Protein AF-A0A9P5UGT2-F1 (afdb_monomer_lite)

Structure (mmCIF, N/CA/C/O backbone):
data_AF-A0A9P5UGT2-F1
#
_entry.id   AF-A0A9P5UGT2-F1
#
loop_
_atom_site.group_PDB
_atom_site.id
_atom_site.type_symbol
_atom_site.label_atom_id
_atom_site.label_alt_id
_atom_site.label_comp_id
_atom_site.label_asym_id
_atom_site.label_entity_id
_atom_site.label_seq_id
_atom_site.pdbx_PDB_ins_code
_atom_site.Cartn_x
_atom_site.Cartn_y
_atom_site.Cartn_z
_atom_site.occupancy
_atom_site.B_iso_or_equiv
_atom_site.auth_seq_id
_atom_site.auth_comp_id
_atom_site.auth_asym_id
_atom_site.auth_atom_id
_atom_site.pdbx_PDB_model_num
ATOM 1 N N . MET A 1 1 ? -35.140 -12.771 22.987 1.00 40.22 1 MET A N 1
ATOM 2 C CA . MET A 1 1 ? -34.925 -12.024 21.729 1.00 40.22 1 MET A CA 1
ATOM 3 C C . MET A 1 1 ? -33.890 -12.774 20.908 1.00 40.22 1 MET A C 1
ATOM 5 O O . MET A 1 1 ? -32.778 -12.939 21.389 1.00 40.22 1 MET A O 1
ATOM 9 N N . LYS A 1 2 ? -34.259 -13.310 19.737 1.00 38.78 2 LYS A N 1
ATOM 10 C CA . LYS A 1 2 ? -33.276 -13.873 18.800 1.00 38.78 2 LYS A CA 1
ATOM 11 C C . LYS A 1 2 ? -32.494 -12.698 18.222 1.00 38.78 2 LYS A C 1
ATOM 13 O O . LYS A 1 2 ? -33.103 -11.812 17.628 1.00 38.78 2 LYS A O 1
ATOM 18 N N . THR A 1 3 ? -31.186 -12.664 18.451 1.00 45.84 3 THR A N 1
ATOM 19 C CA . THR A 1 3 ? -30.291 -11.747 17.749 1.00 45.84 3 THR A CA 1
ATOM 20 C C . THR A 1 3 ? -30.513 -11.941 16.246 1.00 45.84 3 THR A C 1
ATOM 22 O O . THR A 1 3 ? -30.533 -13.090 15.791 1.00 45.84 3 THR A O 1
ATOM 25 N N . PRO A 1 4 ? -30.751 -10.866 15.471 1.00 48.44 4 PRO A N 1
ATOM 26 C CA . PRO A 1 4 ? -30.795 -10.986 14.021 1.00 48.44 4 PRO A CA 1
ATOM 27 C C . PRO A 1 4 ? -29.483 -11.636 13.561 1.00 48.44 4 PRO A C 1
ATOM 29 O O . PRO A 1 4 ? -28.459 -11.427 14.221 1.00 48.44 4 PRO A O 1
ATOM 32 N N . PRO A 1 5 ? -29.490 -12.455 12.492 1.00 48.78 5 PRO A N 1
ATOM 33 C CA . PRO A 1 5 ? -28.258 -13.027 11.968 1.00 48.78 5 PRO A CA 1
ATOM 34 C C . PRO A 1 5 ? -27.300 -11.867 11.720 1.00 48.78 5 PRO A C 1
ATOM 36 O O . PRO A 1 5 ? -27.579 -11.011 10.883 1.00 48.78 5 PRO A O 1
ATOM 39 N N . SER A 1 6 ? -26.233 -11.773 12.521 1.00 54.81 6 SER A N 1
ATOM 40 C CA . SER A 1 6 ? -25.282 -10.679 12.392 1.00 54.81 6 SER A CA 1
ATOM 41 C C . SER A 1 6 ? -24.687 -10.810 11.001 1.00 54.81 6 SER A C 1
ATOM 43 O O . SER A 1 6 ? -23.949 -11.764 10.732 1.00 54.81 6 SER A O 1
ATOM 45 N N . SER A 1 7 ? -25.057 -9.907 10.098 1.00 62.16 7 SER A N 1
ATOM 46 C CA . SER A 1 7 ? -24.407 -9.786 8.805 1.00 62.16 7 SER A CA 1
ATOM 47 C C . SER A 1 7 ? -22.910 -9.699 9.080 1.00 62.16 7 SER A C 1
ATOM 49 O O . SER A 1 7 ? -22.473 -8.793 9.795 1.00 62.16 7 SER A O 1
ATOM 51 N N . ARG A 1 8 ? -22.144 -10.678 8.591 1.00 82.62 8 ARG A N 1
ATOM 52 C CA . ARG A 1 8 ? -20.690 -10.754 8.761 1.00 82.62 8 ARG A CA 1
ATOM 53 C C . ARG A 1 8 ? -20.043 -9.700 7.871 1.00 82.62 8 ARG A C 1
ATOM 55 O O . ARG A 1 8 ? -19.427 -10.016 6.863 1.00 82.62 8 ARG A O 1
ATOM 62 N N . LEU A 1 9 ? -20.244 -8.428 8.199 1.00 91.12 9 LEU A N 1
ATOM 63 C CA . LEU A 1 9 ? -19.646 -7.342 7.446 1.00 91.12 9 LEU A CA 1
ATOM 64 C C . LEU A 1 9 ? -18.131 -7.418 7.645 1.00 91.12 9 LEU A C 1
ATOM 66 O O . LEU A 1 9 ? -17.647 -7.349 8.775 1.00 91.12 9 LEU A O 1
ATOM 70 N N . ARG A 1 10 ? -17.393 -7.605 6.552 1.00 94.19 10 ARG A N 1
ATOM 71 C CA . ARG A 1 10 ? -15.926 -7.723 6.569 1.00 94.19 10 ARG A CA 1
ATOM 72 C C . ARG A 1 10 ? -15.222 -6.482 6.049 1.00 94.19 10 ARG A C 1
ATOM 74 O O . ARG A 1 10 ? -14.059 -6.268 6.375 1.00 94.19 10 ARG A O 1
ATOM 81 N N . ALA A 1 11 ? -15.918 -5.665 5.270 1.00 95.56 11 ALA A N 1
ATOM 82 C CA . ALA A 1 11 ? -15.367 -4.467 4.665 1.00 95.56 11 ALA A CA 1
ATOM 83 C C . ALA A 1 11 ? -16.189 -3.242 5.054 1.00 95.56 11 ALA A C 1
ATOM 85 O O . ALA A 1 11 ? -17.415 -3.252 4.943 1.00 95.56 11 ALA A O 1
ATOM 86 N N . LEU A 1 12 ? -15.507 -2.183 5.479 1.00 96.25 12 LEU A N 1
ATOM 87 C CA . LEU A 1 12 ? -16.106 -0.899 5.808 1.00 96.25 12 LEU A CA 1
ATOM 88 C C . LEU A 1 12 ? -15.339 0.210 5.092 1.00 96.25 12 LEU A C 1
ATOM 90 O O . LEU A 1 12 ? -14.117 0.305 5.181 1.00 96.25 12 LEU A O 1
ATOM 94 N N . ARG A 1 13 ? -16.072 1.074 4.391 1.00 96.56 13 ARG A N 1
ATOM 95 C CA . ARG A 1 13 ? -15.525 2.279 3.765 1.00 96.56 13 ARG A CA 1
ATOM 96 C C . ARG A 1 13 ? -16.298 3.480 4.286 1.00 96.56 13 ARG A C 1
ATOM 98 O O . ARG A 1 13 ? -17.474 3.627 3.972 1.00 96.56 13 ARG A O 1
ATOM 105 N N . VAL A 1 14 ? -15.641 4.326 5.070 1.00 96.38 14 VAL A N 1
ATOM 106 C CA . VAL A 1 14 ? -16.211 5.582 5.571 1.00 96.38 14 VAL A CA 1
ATOM 107 C C . VAL A 1 14 ? -15.558 6.713 4.796 1.00 96.38 14 VAL A C 1
ATOM 109 O O . VAL A 1 14 ? -14.480 7.179 5.159 1.00 96.38 14 VAL A O 1
ATOM 112 N N . MET A 1 15 ? -16.167 7.093 3.673 1.00 95.50 15 MET A N 1
ATOM 113 C CA . MET A 1 15 ? -15.580 8.088 2.769 1.00 95.50 15 MET A CA 1
ATOM 114 C C . MET A 1 15 ? -15.928 9.523 3.154 1.00 95.50 15 MET A C 1
ATOM 116 O O . MET A 1 15 ? -15.126 10.420 2.917 1.00 95.50 15 MET A O 1
ATOM 120 N N . GLU A 1 16 ? -17.098 9.719 3.758 1.00 93.75 16 GLU A N 1
ATOM 121 C CA . GLU A 1 16 ? -17.640 11.025 4.109 1.00 93.75 16 GLU A CA 1
ATOM 122 C C . GLU A 1 16 ? -18.405 10.920 5.431 1.00 93.75 16 GLU A C 1
ATOM 124 O O . GLU A 1 16 ? -19.311 10.100 5.573 1.00 93.75 16 GLU A O 1
ATOM 129 N N . CYS A 1 17 ? -18.033 11.750 6.401 1.00 93.38 17 CYS A N 1
ATOM 130 C CA . CYS A 1 17 ? -18.853 12.150 7.541 1.00 93.38 17 CYS A CA 1
ATOM 131 C C . CYS A 1 17 ? -18.226 13.403 8.176 1.00 93.38 17 CYS A C 1
ATOM 133 O O . CYS A 1 17 ? -17.169 13.866 7.745 1.00 93.38 17 CYS A O 1
ATOM 135 N N . SER A 1 18 ? -18.868 13.973 9.199 1.00 95.12 18 SER A N 1
ATOM 136 C CA . SER A 1 18 ? -18.248 15.050 9.983 1.00 95.12 18 SER A CA 1
ATOM 137 C C . SER A 1 18 ? -16.961 14.550 10.649 1.00 95.12 18 SER A C 1
ATOM 139 O O . SER A 1 18 ? -16.940 13.436 11.173 1.00 95.12 18 SER A O 1
ATOM 141 N N . SER A 1 19 ? -15.914 15.378 10.685 1.00 93.75 19 SER A N 1
ATOM 142 C CA . SER A 1 19 ? -14.636 15.050 11.340 1.00 93.75 19 SER A CA 1
ATOM 143 C C . SER A 1 19 ? -14.774 14.817 12.850 1.00 93.75 19 SER A C 1
ATOM 145 O O . SER A 1 19 ? -13.969 14.109 13.452 1.00 93.75 19 SER A O 1
ATOM 147 N N . GLN A 1 20 ? -15.824 15.375 13.460 1.00 95.50 20 GLN A N 1
ATOM 148 C CA . GLN A 1 20 ? -16.181 15.192 14.871 1.00 95.50 20 GLN A CA 1
ATOM 149 C C . GLN A 1 20 ? -17.153 14.023 15.096 1.00 95.50 20 GLN A C 1
ATOM 151 O O . GLN A 1 20 ? -17.575 13.776 16.223 1.00 95.50 20 GLN A O 1
ATOM 156 N N . SER A 1 21 ? -17.556 13.311 14.040 1.00 96.00 21 SER A N 1
ATOM 157 C CA . SER A 1 21 ? -18.484 12.192 14.171 1.00 96.00 21 SER A CA 1
ATOM 158 C C . SER A 1 21 ? -17.780 10.958 14.750 1.00 96.00 21 SER A C 1
ATOM 160 O O . SER A 1 21 ? -16.765 10.527 14.200 1.00 96.00 21 SER A O 1
ATOM 162 N N . PRO A 1 22 ? -18.336 10.317 15.796 1.00 95.56 22 PRO A N 1
ATOM 163 C CA . PRO A 1 22 ? -17.816 9.054 16.318 1.00 95.56 22 PRO A CA 1
ATOM 164 C C . PRO A 1 22 ? -18.220 7.837 15.466 1.00 95.56 22 PRO A C 1
ATOM 166 O O . PRO A 1 22 ? -17.908 6.706 15.838 1.00 95.56 22 PRO A O 1
ATOM 169 N N . ILE A 1 23 ? -18.902 8.043 14.329 1.00 95.75 23 ILE A N 1
ATOM 170 C CA . ILE A 1 23 ? -19.549 6.980 13.550 1.00 95.75 23 ILE A CA 1
ATOM 171 C C . ILE A 1 23 ? -18.588 5.866 13.125 1.00 95.75 23 ILE A C 1
ATOM 173 O O . ILE A 1 23 ? -18.979 4.702 13.113 1.00 95.75 23 ILE A O 1
ATOM 177 N N . LEU A 1 24 ? -17.317 6.180 12.832 1.00 96.06 24 LEU A N 1
ATOM 178 C CA . LEU A 1 24 ? -16.318 5.152 12.529 1.00 96.06 24 LEU A CA 1
ATOM 179 C C . LEU A 1 24 ? -16.205 4.149 13.685 1.00 96.06 24 LEU A C 1
ATOM 181 O O . LEU A 1 24 ? -16.241 2.940 13.467 1.00 96.06 24 LEU A O 1
ATOM 185 N N . TYR A 1 25 ? -16.079 4.648 14.913 1.00 96.25 25 TYR A N 1
ATOM 186 C CA . TYR A 1 25 ? -15.898 3.815 16.095 1.00 96.25 25 TYR A CA 1
ATOM 187 C C . TYR A 1 25 ? -17.156 3.018 16.416 1.00 96.25 25 TYR A C 1
ATOM 189 O O . TYR A 1 25 ? -17.065 1.832 16.720 1.00 96.25 25 TYR A O 1
ATOM 197 N N . GLU A 1 26 ? -18.328 3.644 16.306 1.00 94.81 26 GLU A N 1
ATOM 198 C CA . GLU A 1 26 ? -19.616 2.986 16.534 1.00 94.81 26 GLU A CA 1
ATOM 199 C C . GLU A 1 26 ? -19.824 1.820 15.560 1.00 94.81 26 GLU A C 1
ATOM 201 O O . GLU A 1 26 ? -20.162 0.713 15.983 1.00 94.81 26 GLU A O 1
ATOM 206 N N . LEU A 1 27 ? -19.530 2.029 14.272 1.00 95.31 27 LEU A N 1
ATOM 207 C CA . LEU A 1 27 ? -19.609 0.985 13.250 1.00 95.31 27 LEU A CA 1
ATOM 208 C C . LEU A 1 27 ? -18.608 -0.144 13.506 1.00 95.31 27 LEU A C 1
ATOM 210 O O . LEU A 1 27 ? -18.965 -1.313 13.387 1.00 95.31 27 LEU A O 1
ATOM 214 N N . LEU A 1 28 ? -17.374 0.176 13.896 1.00 95.31 28 LEU A N 1
ATOM 215 C CA . LEU A 1 28 ? -16.352 -0.830 14.194 1.00 95.31 28 LEU A CA 1
ATOM 216 C C . LEU A 1 28 ? -16.646 -1.631 15.473 1.00 95.31 28 LEU A C 1
ATOM 218 O O . LEU A 1 28 ? -16.288 -2.805 15.565 1.00 95.31 28 LEU A O 1
ATOM 222 N N . VAL A 1 29 ? -17.311 -1.025 16.459 1.00 92.69 29 VAL A N 1
ATOM 223 C CA . VAL A 1 29 ? -17.801 -1.730 17.654 1.00 92.69 29 VAL A CA 1
ATOM 224 C C . VAL A 1 29 ? -18.977 -2.638 17.298 1.00 92.69 29 VAL A C 1
ATOM 226 O O . VAL A 1 29 ? -19.058 -3.760 17.803 1.00 92.69 29 VAL A O 1
ATOM 229 N N . PHE A 1 30 ? -19.873 -2.173 16.427 1.00 92.50 30 PHE A N 1
ATOM 230 C CA . PHE A 1 30 ? -21.042 -2.933 15.997 1.00 92.50 30 PHE A CA 1
ATOM 231 C C . PHE A 1 30 ? -20.676 -4.106 15.072 1.00 92.50 30 PHE A C 1
ATOM 233 O O . PHE A 1 30 ? -21.264 -5.183 15.180 1.00 92.50 30 PHE A O 1
ATOM 240 N N . PHE A 1 31 ? -19.668 -3.934 14.211 1.00 93.69 31 PHE A N 1
ATOM 241 C CA . PHE A 1 31 ? -19.174 -4.945 13.275 1.00 93.69 31 PHE A CA 1
ATOM 242 C C . PHE A 1 31 ? -17.740 -5.389 13.630 1.00 93.69 31 PHE A C 1
ATOM 244 O O . PHE A 1 31 ? -16.779 -4.985 12.977 1.00 93.69 31 PHE A O 1
ATOM 251 N N . PRO A 1 32 ? -17.550 -6.281 14.620 1.00 92.38 32 PRO A N 1
ATOM 252 C CA . PRO A 1 32 ? -16.215 -6.740 15.015 1.00 92.38 32 PRO A CA 1
ATOM 253 C C . PRO A 1 32 ? -15.540 -7.650 13.971 1.00 92.38 32 PRO A C 1
ATOM 255 O O . PRO A 1 32 ? -14.384 -8.023 14.138 1.00 92.38 32 PRO A O 1
ATOM 258 N N . THR A 1 33 ? -16.249 -8.031 12.903 1.00 94.44 33 THR A N 1
ATOM 259 C CA . THR A 1 33 ? -15.746 -8.873 11.805 1.00 94.44 33 THR A CA 1
ATOM 260 C C . THR A 1 33 ? -15.039 -8.089 10.698 1.00 94.44 33 THR A C 1
ATOM 262 O O . THR A 1 33 ? -14.636 -8.695 9.707 1.00 94.44 33 THR A O 1
ATOM 265 N N . ILE A 1 34 ? -14.901 -6.765 10.834 1.00 96.56 34 ILE A N 1
ATOM 266 C CA . ILE A 1 34 ? -14.212 -5.931 9.846 1.00 96.56 34 ILE A CA 1
ATOM 267 C C . ILE A 1 34 ? -12.734 -6.322 9.750 1.00 96.56 34 ILE A C 1
ATOM 269 O O . ILE A 1 34 ? -11.992 -6.290 10.728 1.00 96.56 34 ILE A O 1
ATOM 273 N N . GLU A 1 35 ? -12.316 -6.658 8.535 1.00 97.44 35 GLU A N 1
ATOM 274 C CA . GLU A 1 35 ? -10.935 -6.953 8.155 1.00 97.44 35 GLU A CA 1
ATOM 275 C C . GLU A 1 35 ? -10.391 -5.910 7.162 1.00 97.44 35 GLU A C 1
ATOM 277 O O . GLU A 1 35 ? -9.182 -5.709 7.086 1.00 97.44 35 GLU A O 1
ATOM 282 N N . PHE A 1 36 ? -11.260 -5.235 6.405 1.00 97.81 36 PHE A N 1
ATOM 283 C CA . PHE A 1 36 ? -10.881 -4.255 5.385 1.00 97.81 36 PHE A CA 1
ATOM 284 C C . PHE A 1 36 ? -11.485 -2.904 5.746 1.00 97.81 36 PHE A C 1
ATOM 286 O O . PHE A 1 36 ? -12.709 -2.754 5.744 1.00 97.81 36 PHE A O 1
ATOM 293 N N . LEU A 1 37 ? -10.642 -1.923 6.055 1.00 97.81 37 LEU A N 1
ATOM 294 C CA . LEU A 1 37 ? -11.086 -0.585 6.428 1.00 97.81 37 LEU A CA 1
ATOM 295 C C . LEU A 1 37 ? -10.519 0.462 5.473 1.00 97.81 37 LEU A C 1
ATOM 297 O O . LEU A 1 37 ? -9.309 0.525 5.270 1.00 97.81 37 LEU A O 1
ATOM 301 N N . ALA A 1 38 ? -11.385 1.329 4.946 1.00 97.56 38 ALA A N 1
ATOM 302 C CA . ALA A 1 38 ? -10.977 2.547 4.255 1.00 97.56 38 ALA A CA 1
ATOM 303 C C . ALA A 1 38 ? -11.571 3.794 4.921 1.00 97.56 38 ALA A C 1
ATOM 305 O O . ALA A 1 38 ? -12.786 3.865 5.126 1.00 97.56 38 ALA A O 1
ATOM 306 N N . THR A 1 39 ? -10.730 4.791 5.201 1.00 96.88 39 THR A N 1
ATOM 307 C CA . THR A 1 39 ? -11.136 6.088 5.760 1.00 96.88 39 THR A CA 1
ATOM 308 C C . THR A 1 39 ? -10.851 7.215 4.767 1.00 96.88 39 THR A C 1
ATOM 310 O O . THR A 1 39 ? -9.707 7.472 4.394 1.00 96.88 39 THR A O 1
ATOM 313 N N . GLY A 1 40 ? -11.912 7.880 4.308 1.00 94.44 40 GLY A N 1
ATOM 314 C CA . GLY A 1 40 ? -11.874 9.000 3.359 1.00 94.44 40 GLY A CA 1
ATOM 315 C C . GLY A 1 40 ? -11.582 10.360 3.990 1.00 94.44 40 GLY A C 1
ATOM 316 O O . GLY A 1 40 ? -11.126 11.280 3.313 1.00 94.44 40 GLY A O 1
ATOM 317 N N . ILE A 1 41 ? -11.861 10.483 5.287 1.00 91.81 41 ILE A N 1
ATOM 318 C CA . ILE A 1 41 ? -11.936 11.755 6.003 1.00 91.81 41 ILE A CA 1
ATOM 319 C C . ILE A 1 41 ? -10.833 11.918 7.042 1.00 91.81 41 ILE A C 1
ATOM 321 O O . ILE A 1 41 ? -10.273 10.947 7.550 1.00 91.81 41 ILE A O 1
ATOM 325 N N . GLU A 1 42 ? -10.578 13.172 7.398 1.00 91.00 42 GLU A N 1
ATOM 326 C CA . GLU A 1 42 ? -9.860 13.516 8.617 1.00 91.00 42 GLU A CA 1
ATOM 327 C C . GLU A 1 42 ? -10.788 13.301 9.820 1.00 91.00 42 GLU A C 1
ATOM 329 O O . GLU A 1 42 ? -11.884 13.863 9.882 1.00 91.00 42 GLU A O 1
ATOM 334 N N . ILE A 1 43 ? -10.360 12.462 10.760 1.00 93.00 43 ILE A N 1
ATOM 335 C CA . ILE A 1 43 ? -11.118 12.139 11.970 1.00 93.00 43 ILE A CA 1
ATOM 336 C C . ILE A 1 43 ? -10.432 12.823 13.141 1.00 93.00 43 ILE A C 1
ATOM 338 O O . ILE A 1 43 ? -9.245 12.614 13.380 1.00 93.00 43 ILE A O 1
ATOM 342 N N . VAL A 1 44 ? -11.199 13.632 13.861 1.00 94.44 44 VAL A N 1
ATOM 343 C CA . VAL A 1 44 ? -10.748 14.386 15.036 1.00 94.44 44 VAL A CA 1
ATOM 344 C C . VAL A 1 44 ? -11.439 13.884 16.304 1.00 94.44 44 VAL A C 1
ATOM 346 O O . VAL A 1 44 ? -10.905 14.050 17.397 1.00 94.44 44 VAL A O 1
ATOM 349 N N . ALA A 1 45 ? -12.597 13.224 16.172 1.00 95.50 45 ALA A N 1
ATOM 350 C CA . ALA A 1 45 ? -13.252 12.564 17.294 1.00 95.50 45 ALA A CA 1
ATOM 351 C C . ALA A 1 45 ? -12.285 11.568 17.969 1.00 95.50 45 ALA A C 1
ATOM 353 O O . ALA A 1 45 ? -11.721 10.715 17.272 1.00 95.50 45 ALA A O 1
ATOM 354 N N . PRO A 1 46 ? -12.091 11.640 19.298 1.00 95.56 46 PRO A N 1
ATOM 355 C CA . PRO A 1 46 ? -11.161 10.761 19.995 1.00 95.56 46 PRO A CA 1
ATOM 356 C C . PRO A 1 46 ? -11.655 9.309 19.957 1.00 95.56 46 PRO A C 1
ATOM 358 O O . PRO A 1 46 ? -12.870 9.071 19.992 1.00 95.56 46 PRO A O 1
ATOM 361 N N . PRO A 1 47 ? -10.746 8.323 19.902 1.00 96.44 47 PRO A N 1
ATOM 362 C CA . PRO A 1 47 ? -11.143 6.928 19.937 1.00 96.44 47 PRO A CA 1
ATOM 363 C C . PRO A 1 47 ? -11.746 6.558 21.306 1.00 96.44 47 PRO A C 1
ATOM 365 O O . PRO A 1 47 ? -11.406 7.151 22.336 1.00 96.44 47 PRO A O 1
ATOM 368 N N . PRO A 1 48 ? -12.631 5.549 21.368 1.00 95.31 48 PRO A N 1
ATOM 369 C CA . PRO A 1 48 ? -13.144 5.046 22.633 1.00 95.31 48 PRO A CA 1
ATOM 370 C C . PRO A 1 48 ? -12.025 4.483 23.515 1.00 95.31 48 PRO A C 1
ATOM 372 O O . PRO A 1 48 ? -11.089 3.849 23.035 1.00 95.31 48 PRO A O 1
ATOM 375 N N . LYS A 1 49 ? -12.194 4.581 24.839 1.00 94.25 49 LYS A N 1
ATOM 376 C CA . LYS A 1 49 ? -11.297 3.917 25.809 1.00 94.25 49 LYS A CA 1
ATOM 377 C C . LYS A 1 49 ? -11.343 2.388 25.721 1.00 94.25 49 LYS A C 1
ATOM 379 O O . LYS A 1 49 ? -10.442 1.710 26.205 1.00 94.25 49 LYS A O 1
ATOM 384 N N . VAL A 1 50 ? -12.421 1.843 25.157 1.00 92.50 50 VAL A N 1
ATOM 385 C CA . VAL A 1 50 ? -12.573 0.403 24.954 1.00 92.50 50 VAL A CA 1
ATOM 386 C C . VAL A 1 50 ? -11.670 -0.024 23.794 1.00 92.50 50 VAL A C 1
ATOM 388 O O . VAL A 1 50 ? -11.741 0.595 22.730 1.00 92.50 50 VAL A O 1
ATOM 391 N N . PRO A 1 51 ? -10.857 -1.082 23.953 1.00 91.00 51 PRO A N 1
ATOM 392 C CA . PRO A 1 51 ? -10.023 -1.586 22.870 1.00 91.00 51 PRO A CA 1
ATOM 393 C C . PRO A 1 51 ? -10.845 -2.032 21.654 1.00 91.00 51 PRO A C 1
ATOM 395 O O . PRO A 1 51 ? -11.919 -2.625 21.799 1.00 91.00 51 PRO A O 1
ATOM 398 N N . ALA A 1 52 ? -10.304 -1.800 20.457 1.00 92.00 52 ALA A N 1
ATOM 399 C CA . ALA A 1 52 ? -10.821 -2.358 19.211 1.00 92.00 52 ALA A CA 1
ATOM 400 C C . ALA A 1 52 ? -10.948 -3.889 19.311 1.00 92.00 52 ALA A C 1
ATOM 402 O O . ALA A 1 52 ? -10.041 -4.542 19.810 1.00 92.00 52 ALA A O 1
ATOM 40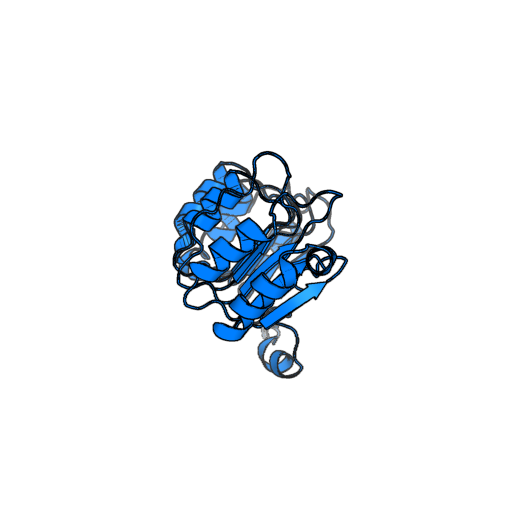3 N N . LYS A 1 53 ? -12.048 -4.489 18.843 1.00 93.88 53 LYS A N 1
ATOM 404 C CA . LYS A 1 53 ? -12.249 -5.960 18.880 1.00 93.88 53 LYS A CA 1
ATOM 405 C C . LYS A 1 53 ? -12.048 -6.651 17.529 1.00 93.88 53 LYS A C 1
ATOM 407 O O . LYS A 1 53 ? -12.102 -7.875 17.458 1.00 93.88 53 LYS A O 1
ATOM 412 N N . PHE A 1 54 ? -11.859 -5.867 16.478 1.00 95.31 54 PHE A N 1
ATOM 413 C CA . PHE A 1 54 ? -11.643 -6.331 15.114 1.00 95.31 54 PHE A CA 1
ATOM 414 C C . PHE A 1 54 ? -10.151 -6.552 14.840 1.00 95.31 54 PHE A C 1
ATOM 416 O O . PHE A 1 54 ? -9.293 -6.118 15.613 1.00 95.31 54 PHE A O 1
ATOM 423 N N . LYS A 1 55 ? -9.855 -7.228 13.728 1.00 97.12 55 LYS A N 1
ATOM 424 C CA . LYS A 1 55 ? -8.492 -7.495 13.263 1.00 97.12 55 LYS A CA 1
ATOM 425 C C . LYS A 1 55 ? -8.375 -7.137 11.790 1.00 97.12 55 LYS A C 1
ATOM 427 O O . LYS A 1 55 ? -8.888 -7.851 10.930 1.00 97.12 55 LYS A O 1
ATOM 432 N N . LEU A 1 56 ? -7.709 -6.027 11.500 1.00 98.19 56 LEU A N 1
ATOM 433 C CA . LEU A 1 56 ? -7.550 -5.552 10.134 1.00 98.19 56 LEU A CA 1
ATOM 434 C C . LEU A 1 56 ? -6.537 -6.413 9.381 1.00 98.19 56 LEU A C 1
ATOM 436 O O . LEU A 1 56 ? -5.434 -6.677 9.858 1.00 98.19 56 LEU A O 1
ATOM 440 N N . TYR A 1 57 ? -6.929 -6.821 8.184 1.00 98.31 57 TYR A N 1
ATOM 441 C CA . TYR A 1 57 ? -6.062 -7.326 7.131 1.00 98.31 57 TYR A CA 1
ATOM 442 C C . TYR A 1 57 ? -5.578 -6.179 6.231 1.00 98.31 57 TYR A C 1
ATOM 444 O O . TYR A 1 57 ? -4.420 -6.168 5.812 1.00 98.31 57 TYR A O 1
ATOM 452 N N . GLU A 1 58 ? -6.441 -5.192 5.976 1.00 98.38 58 GLU A N 1
ATOM 453 C CA . GLU A 1 58 ? -6.165 -4.046 5.108 1.00 98.38 58 GLU A CA 1
ATOM 454 C C . GLU A 1 58 ? -6.625 -2.734 5.749 1.00 98.38 58 GLU A C 1
ATOM 456 O O . GLU A 1 58 ? -7.754 -2.630 6.240 1.00 98.38 58 GLU A O 1
ATOM 461 N N . LEU A 1 59 ? -5.754 -1.724 5.693 1.00 98.06 59 LEU A N 1
ATOM 462 C CA . LEU A 1 59 ? -6.059 -0.352 6.086 1.00 98.06 59 LEU A CA 1
ATOM 463 C C . LEU A 1 59 ? -5.721 0.612 4.946 1.00 98.06 59 LEU A C 1
ATOM 465 O O . LEU A 1 59 ? -4.562 0.748 4.557 1.00 98.06 59 LEU A O 1
ATOM 469 N N . THR A 1 60 ? -6.736 1.323 4.463 1.00 97.62 60 THR A N 1
ATOM 470 C CA . THR A 1 60 ? -6.608 2.405 3.485 1.00 97.62 60 THR A CA 1
ATOM 471 C C . THR A 1 60 ? -6.926 3.746 4.132 1.00 97.62 60 THR A C 1
ATOM 473 O O . THR A 1 60 ? -8.024 3.951 4.646 1.00 97.62 60 THR A O 1
ATOM 476 N N . MET A 1 61 ? -5.990 4.687 4.061 1.00 96.75 61 MET A N 1
ATOM 477 C CA . MET A 1 61 ? -6.142 6.038 4.593 1.00 96.75 61 MET A CA 1
ATOM 478 C C . MET A 1 61 ? -6.045 7.056 3.462 1.00 96.75 61 MET A C 1
ATOM 480 O O . MET A 1 61 ? -4.983 7.246 2.867 1.00 96.75 61 MET A O 1
ATOM 484 N N . PHE A 1 62 ? -7.155 7.736 3.171 1.00 95.56 62 PHE A N 1
ATOM 485 C CA . PHE A 1 62 ? -7.168 8.849 2.220 1.00 95.56 62 PHE A CA 1
ATOM 486 C C . PHE A 1 62 ? -6.658 10.153 2.847 1.00 95.56 62 PHE A C 1
ATOM 488 O O . PHE A 1 62 ? -6.140 11.021 2.147 1.00 95.56 62 PHE A O 1
ATOM 495 N N . ARG A 1 63 ? -6.797 10.266 4.170 1.00 94.06 63 ARG A N 1
ATOM 496 C CA . ARG A 1 63 ? -6.246 11.319 5.025 1.00 94.06 63 ARG A CA 1
ATOM 497 C C . ARG A 1 63 ? -5.483 10.663 6.164 1.00 94.06 63 ARG A C 1
ATOM 499 O O . ARG A 1 63 ? -5.909 9.620 6.662 1.00 94.06 63 ARG A O 1
ATOM 506 N N . THR A 1 64 ? -4.368 11.258 6.570 1.00 90.94 64 THR A N 1
ATOM 507 C CA . THR A 1 64 ? -3.571 10.735 7.682 1.00 90.94 64 THR A CA 1
ATOM 508 C C . THR A 1 64 ? -4.363 10.832 8.983 1.00 90.94 64 THR A C 1
ATOM 510 O O . THR A 1 64 ? -4.802 11.910 9.374 1.00 90.94 64 THR A O 1
ATOM 513 N N . LEU A 1 65 ? -4.554 9.695 9.652 1.00 94.31 65 LEU A N 1
ATOM 514 C CA . LEU A 1 65 ? -5.166 9.644 10.978 1.00 94.31 65 LEU A CA 1
ATOM 515 C C . LEU A 1 65 ? -4.177 10.136 12.036 1.00 94.31 65 LEU A C 1
ATOM 517 O O . LEU A 1 65 ? -2.963 9.969 11.890 1.00 94.31 65 LEU A O 1
ATOM 521 N N . THR A 1 66 ? -4.693 10.700 13.128 1.00 95.06 66 THR A N 1
ATOM 522 C CA . THR A 1 66 ? -3.842 11.061 14.264 1.00 95.06 66 THR A CA 1
ATOM 523 C C . THR A 1 66 ? -3.194 9.805 14.866 1.00 95.06 66 THR A C 1
ATOM 525 O O . THR A 1 66 ? -3.754 8.706 14.764 1.00 95.06 66 THR A O 1
ATOM 528 N N . PRO A 1 67 ? -2.031 9.929 15.530 1.00 95.50 67 PRO A N 1
ATOM 529 C CA . PRO A 1 67 ? -1.340 8.776 16.107 1.00 95.50 67 PRO A CA 1
ATOM 530 C C . PRO A 1 67 ? -2.186 7.988 17.117 1.00 95.50 67 PRO A C 1
ATOM 532 O O . PRO A 1 67 ? -2.077 6.764 17.187 1.00 95.50 67 PRO A O 1
ATOM 535 N N . GLU A 1 68 ? -3.051 8.672 17.871 1.00 95.88 68 GLU A N 1
ATOM 536 C CA . GLU A 1 68 ? -3.961 8.058 18.844 1.00 95.88 68 GLU A CA 1
ATOM 537 C C . GLU A 1 68 ? -4.995 7.157 18.152 1.00 95.88 68 GLU A C 1
ATOM 539 O O . GLU A 1 68 ? -5.137 5.983 18.498 1.00 95.88 68 GLU A O 1
ATOM 544 N N . ILE A 1 69 ? -5.659 7.679 17.117 1.00 96.50 69 ILE A N 1
ATOM 545 C CA . ILE A 1 69 ? -6.665 6.945 16.339 1.00 96.50 69 ILE A CA 1
ATOM 546 C C . ILE A 1 69 ? -6.010 5.769 15.612 1.00 96.50 69 ILE A C 1
ATOM 548 O O . ILE A 1 69 ? -6.529 4.653 15.627 1.00 96.50 69 ILE A O 1
ATOM 552 N N . PHE A 1 70 ? -4.845 6.004 15.007 1.00 96.44 70 PHE A N 1
ATOM 553 C CA . PHE A 1 70 ? -4.089 4.976 14.303 1.00 96.44 70 PHE A CA 1
ATOM 554 C C . PHE A 1 70 ? -3.684 3.824 15.232 1.00 96.44 70 PHE A C 1
ATOM 556 O O . PHE A 1 70 ? -3.893 2.654 14.907 1.00 96.44 70 PHE A O 1
ATOM 563 N N . SER A 1 71 ? -3.169 4.148 16.420 1.00 95.38 71 SER A N 1
ATOM 564 C CA . SER A 1 71 ? -2.791 3.150 17.426 1.00 95.38 71 SER A CA 1
ATOM 565 C C . SER A 1 71 ? -4.000 2.360 17.923 1.00 95.38 71 SER A C 1
ATOM 567 O O . SER A 1 71 ? -3.913 1.143 18.076 1.00 95.38 71 SER A O 1
ATOM 569 N N . TRP A 1 72 ? -5.147 3.019 18.118 1.00 96.75 72 TRP A N 1
ATOM 570 C CA . TRP A 1 72 ? -6.388 2.345 18.502 1.00 96.75 72 TRP A CA 1
ATOM 571 C C . TRP A 1 72 ? -6.873 1.361 17.426 1.00 96.75 72 TRP A C 1
ATOM 573 O O . TRP A 1 72 ? -7.201 0.218 17.749 1.00 96.75 72 TRP A O 1
ATOM 583 N N . LEU A 1 73 ? -6.857 1.758 16.146 1.00 96.75 73 LEU A N 1
ATOM 584 C CA . LEU A 1 73 ? -7.233 0.887 15.022 1.00 96.75 73 LEU A CA 1
ATOM 585 C C . LEU A 1 73 ? -6.320 -0.341 14.900 1.00 96.75 73 LEU A C 1
ATOM 587 O O . LEU A 1 73 ? -6.775 -1.433 14.548 1.00 96.75 73 LEU A O 1
ATOM 591 N N . LEU A 1 74 ? -5.026 -0.171 15.180 1.00 96.12 74 LEU A N 1
ATOM 592 C CA . LEU A 1 74 ? -4.043 -1.243 15.047 1.00 96.12 74 LEU A CA 1
ATOM 593 C C . LEU A 1 74 ? -3.837 -2.080 16.309 1.00 96.12 74 LEU A C 1
ATOM 595 O O . LEU A 1 74 ? -3.151 -3.096 16.223 1.00 96.12 74 LEU A O 1
ATOM 599 N N . ALA A 1 75 ? -4.463 -1.731 17.437 1.00 94.94 75 ALA A N 1
ATOM 600 C CA . ALA A 1 75 ? -4.239 -2.377 18.732 1.00 94.94 75 ALA A CA 1
ATOM 601 C C . ALA A 1 75 ? -4.335 -3.915 18.694 1.00 94.94 75 ALA A C 1
ATOM 603 O O . ALA A 1 75 ? -3.581 -4.590 19.387 1.00 94.94 75 ALA A O 1
ATOM 604 N N . ASN A 1 76 ? -5.220 -4.465 17.854 1.00 96.38 76 ASN A N 1
ATOM 605 C CA . ASN A 1 76 ? -5.396 -5.910 17.651 1.00 96.38 76 ASN A CA 1
ATOM 606 C C . ASN A 1 76 ? -5.125 -6.376 16.212 1.00 96.38 76 ASN A C 1
ATOM 608 O O . ASN A 1 76 ? -5.505 -7.486 15.844 1.00 96.38 76 ASN A O 1
ATOM 612 N N . SER A 1 77 ? -4.484 -5.531 15.403 1.00 97.25 77 SER A N 1
ATOM 613 C CA . SER A 1 77 ? -4.270 -5.781 13.974 1.00 97.25 77 SER A CA 1
ATOM 614 C C . SER A 1 77 ? -2.795 -5.916 13.590 1.00 97.25 77 SER A C 1
ATOM 616 O O . SER A 1 77 ? -2.505 -6.192 12.432 1.00 97.25 77 SER A O 1
ATOM 618 N N . LEU A 1 78 ? -1.843 -5.719 14.512 1.00 95.06 78 LEU A N 1
ATOM 619 C CA . LEU A 1 78 ? -0.408 -5.740 14.183 1.00 95.06 78 LEU A CA 1
ATOM 620 C C . LEU A 1 78 ? 0.061 -7.079 13.593 1.00 95.06 78 LEU A C 1
ATOM 622 O O . LEU A 1 78 ? 0.941 -7.091 12.738 1.00 95.06 78 LEU A O 1
ATOM 626 N N . ASP A 1 79 ? -0.527 -8.194 14.025 1.00 95.56 79 ASP A N 1
ATOM 627 C CA . ASP A 1 79 ? -0.223 -9.548 13.554 1.00 95.56 79 ASP A CA 1
ATOM 628 C C . ASP A 1 79 ? -1.008 -9.939 12.295 1.00 95.56 79 ASP A C 1
ATOM 630 O O . ASP A 1 79 ? -0.592 -10.852 11.577 1.00 95.56 79 ASP A O 1
ATOM 634 N N . THR A 1 80 ? -2.114 -9.254 11.988 1.00 97.38 80 THR A N 1
ATOM 635 C CA . THR A 1 80 ? -3.006 -9.578 10.860 1.00 97.38 80 THR A CA 1
ATOM 636 C C . THR A 1 80 ? -2.914 -8.621 9.682 1.00 97.38 80 THR A C 1
ATOM 638 O O . THR A 1 80 ? -3.293 -9.009 8.578 1.00 97.38 80 THR A O 1
ATOM 641 N N . LEU A 1 81 ? -2.404 -7.406 9.886 1.00 98.06 81 LEU A N 1
ATOM 642 C CA . LEU A 1 81 ? -2.301 -6.386 8.850 1.00 98.06 81 LEU A CA 1
ATOM 643 C C . LEU A 1 81 ? -1.311 -6.843 7.773 1.00 98.06 81 LEU A C 1
ATOM 645 O O . LEU A 1 81 ? -0.170 -7.201 8.071 1.00 98.06 81 LEU A O 1
ATOM 649 N N . ARG A 1 82 ? -1.762 -6.870 6.518 1.00 98.19 82 ARG A N 1
ATOM 650 C CA . ARG A 1 82 ? -0.959 -7.259 5.347 1.00 98.19 82 ARG A CA 1
ATOM 651 C C . ARG A 1 82 ? -0.889 -6.167 4.296 1.00 98.19 82 ARG A C 1
ATOM 653 O O . ARG A 1 82 ? 0.088 -6.129 3.552 1.00 98.19 82 ARG A O 1
ATOM 660 N N . ILE A 1 83 ? -1.896 -5.302 4.235 1.00 98.25 83 ILE A N 1
ATOM 661 C CA . ILE A 1 83 ? -2.005 -4.265 3.212 1.00 98.25 83 ILE A CA 1
ATOM 662 C C . ILE A 1 83 ? -2.174 -2.911 3.890 1.00 98.25 83 ILE A C 1
ATOM 664 O O . ILE A 1 83 ? -3.076 -2.724 4.710 1.00 98.25 83 ILE A O 1
ATOM 668 N N . VAL A 1 84 ? -1.311 -1.965 3.528 1.00 97.94 84 VAL A N 1
ATOM 669 C CA . VAL A 1 84 ? -1.438 -0.565 3.937 1.00 97.94 84 VAL A CA 1
ATOM 670 C C . VAL A 1 84 ? -1.428 0.320 2.705 1.00 97.94 84 VAL A C 1
ATOM 672 O O . VAL A 1 84 ? -0.492 0.289 1.904 1.00 97.94 84 VAL A O 1
ATOM 675 N N . GLU A 1 85 ? -2.465 1.141 2.591 1.00 97.38 85 GLU A N 1
ATOM 676 C CA . GLU A 1 85 ? -2.612 2.137 1.543 1.00 97.38 85 GLU A CA 1
ATOM 677 C C . GLU A 1 85 ? -2.667 3.547 2.144 1.00 97.38 85 GLU A C 1
ATOM 679 O O . GLU A 1 85 ? -3.525 3.851 2.972 1.00 97.38 85 GLU A O 1
ATOM 684 N N . LEU A 1 86 ? -1.765 4.424 1.700 1.00 96.69 86 LEU A N 1
ATOM 685 C CA . LEU A 1 86 ? -1.642 5.809 2.149 1.00 96.69 86 LEU A CA 1
ATOM 686 C C . LEU A 1 86 ? -1.829 6.770 0.969 1.00 96.69 86 LEU A C 1
ATOM 688 O O . LEU A 1 86 ? -0.977 6.850 0.081 1.00 96.69 86 LEU A O 1
ATOM 692 N N . ARG A 1 87 ? -2.914 7.546 0.948 1.00 93.88 87 ARG A N 1
ATOM 693 C CA . ARG A 1 87 ? -3.074 8.634 -0.038 1.00 93.88 87 ARG A CA 1
ATOM 694 C C . ARG A 1 87 ? -2.459 9.952 0.412 1.00 93.88 87 ARG A C 1
ATOM 696 O O . ARG A 1 87 ? -2.222 10.824 -0.421 1.00 93.88 87 ARG A O 1
ATOM 703 N N . ASP A 1 88 ? -2.172 10.078 1.701 1.00 92.69 88 ASP A N 1
ATOM 704 C CA . ASP A 1 88 ? -1.504 11.233 2.286 1.00 92.69 88 ASP A CA 1
ATOM 705 C C . ASP A 1 88 ? -0.213 10.819 3.007 1.00 92.69 88 ASP A C 1
ATOM 707 O O . ASP A 1 88 ? 0.039 9.632 3.233 1.00 92.69 88 ASP A O 1
ATOM 711 N N . LEU A 1 89 ? 0.646 11.789 3.320 1.00 92.06 89 LEU A N 1
ATOM 712 C CA . LEU A 1 89 ? 1.919 11.512 3.983 1.00 92.06 89 LEU A CA 1
ATOM 713 C C . LEU A 1 89 ? 1.699 11.154 5.463 1.00 92.06 89 LEU A C 1
ATOM 715 O O . LEU A 1 89 ? 1.059 11.921 6.186 1.00 92.06 89 LEU A O 1
ATOM 719 N N . PRO A 1 90 ? 2.260 10.033 5.956 1.00 94.88 90 PRO A N 1
ATOM 720 C CA . PRO A 1 90 ? 2.134 9.664 7.360 1.00 94.88 90 PRO A CA 1
ATOM 721 C C . PRO A 1 90 ? 2.990 10.575 8.254 1.00 94.88 90 PRO A C 1
ATOM 723 O O . PRO A 1 90 ? 4.099 10.976 7.872 1.00 94.88 90 PRO A O 1
ATOM 726 N N . SER A 1 91 ? 2.510 10.838 9.475 1.00 94.69 91 SER A N 1
ATOM 727 C CA . SER A 1 91 ? 3.298 11.504 10.523 1.00 94.69 91 SER A CA 1
ATOM 728 C C . SER A 1 91 ? 4.479 10.632 10.972 1.00 94.69 91 SER A C 1
ATOM 730 O O . SER A 1 91 ? 4.560 9.447 10.632 1.00 94.69 91 SER A O 1
ATOM 732 N N . ALA A 1 92 ? 5.410 11.195 11.746 1.00 96.06 92 ALA A N 1
ATOM 733 C CA . ALA A 1 92 ? 6.557 10.446 12.264 1.00 96.06 92 ALA A CA 1
ATOM 734 C C . ALA A 1 92 ? 6.131 9.297 13.197 1.00 96.06 92 ALA A C 1
ATOM 736 O O . ALA A 1 92 ? 6.699 8.209 13.141 1.00 96.06 92 ALA A O 1
ATOM 737 N N . GLU A 1 93 ? 5.098 9.513 14.005 1.00 96.75 93 GLU A N 1
ATOM 738 C CA . GLU A 1 93 ? 4.552 8.545 14.956 1.00 96.75 93 GLU A CA 1
ATOM 739 C C . GLU A 1 93 ? 3.822 7.408 14.235 1.00 96.75 93 GLU A C 1
ATOM 741 O O . GLU A 1 93 ? 4.088 6.239 14.506 1.00 96.75 93 GLU A O 1
ATOM 746 N N . VAL A 1 94 ? 2.966 7.731 13.256 1.00 96.12 94 VAL A N 1
ATOM 747 C CA . VAL A 1 94 ? 2.311 6.722 12.402 1.00 96.12 94 VAL A CA 1
ATOM 748 C C . VAL A 1 94 ? 3.363 5.900 11.654 1.00 96.12 94 VAL A C 1
ATOM 750 O O . VAL A 1 94 ? 3.275 4.675 11.578 1.00 96.12 94 VAL A O 1
ATOM 753 N N . THR A 1 95 ? 4.409 6.567 11.158 1.00 97.25 95 THR A N 1
ATOM 754 C CA . THR A 1 95 ? 5.555 5.914 10.513 1.00 97.25 95 THR A CA 1
ATOM 755 C C . THR A 1 95 ? 6.262 4.954 11.465 1.00 97.25 95 THR A C 1
ATOM 757 O O . THR A 1 95 ? 6.573 3.838 11.062 1.00 97.25 95 THR A O 1
ATOM 760 N N . ALA A 1 96 ? 6.503 5.344 12.720 1.00 96.94 96 ALA A N 1
ATOM 761 C CA . ALA A 1 96 ? 7.175 4.494 13.702 1.00 96.94 96 ALA A CA 1
ATOM 762 C C . ALA A 1 96 ? 6.390 3.203 13.985 1.00 96.94 96 ALA A C 1
ATOM 764 O O . ALA A 1 96 ? 6.982 2.124 14.027 1.00 96.94 96 ALA A O 1
ATOM 765 N N . VAL A 1 97 ? 5.061 3.295 14.102 1.00 95.75 97 VAL A N 1
ATOM 766 C CA . VAL A 1 97 ? 4.195 2.118 14.278 1.00 95.75 97 VAL A CA 1
ATOM 767 C C . VAL A 1 97 ? 4.257 1.205 13.049 1.00 95.75 97 VAL A C 1
ATOM 769 O O . VAL A 1 97 ? 4.466 0.001 13.195 1.00 95.75 97 VAL A O 1
ATOM 772 N N . LEU A 1 98 ? 4.143 1.770 11.841 1.00 96.75 98 LEU A N 1
ATOM 773 C CA . LEU A 1 98 ? 4.220 1.004 10.590 1.00 96.75 98 LEU A CA 1
ATOM 774 C C . LEU A 1 98 ? 5.585 0.343 10.380 1.00 96.75 98 LEU A C 1
ATOM 776 O O . LEU A 1 98 ? 5.647 -0.788 9.913 1.00 96.75 98 LEU A O 1
ATOM 780 N N . VAL A 1 99 ? 6.675 1.009 10.761 1.00 96.56 99 VAL A N 1
ATOM 781 C CA . VAL A 1 99 ? 8.020 0.418 10.739 1.00 96.56 99 VAL A CA 1
ATOM 782 C C . VAL A 1 99 ? 8.107 -0.778 11.691 1.00 96.56 99 VAL A C 1
ATOM 784 O O . VAL A 1 99 ? 8.688 -1.802 11.337 1.00 96.56 99 VAL A O 1
ATOM 787 N N . GLY A 1 100 ? 7.483 -0.692 12.871 1.00 95.44 100 GLY A N 1
ATOM 788 C CA . GLY A 1 100 ? 7.434 -1.794 13.836 1.00 95.44 100 GLY A CA 1
ATOM 789 C C . GLY A 1 100 ? 6.738 -3.051 13.298 1.00 95.44 100 GLY A C 1
ATOM 790 O O . GLY A 1 100 ? 7.183 -4.167 13.572 1.00 95.44 100 GLY A O 1
ATOM 791 N N . CYS A 1 101 ? 5.688 -2.893 12.487 1.00 95.06 101 CYS A N 1
ATOM 792 C CA . CYS A 1 101 ? 4.969 -4.011 11.867 1.00 95.06 101 CYS A CA 1
ATOM 793 C C . CYS A 1 101 ? 5.334 -4.267 10.395 1.00 95.06 101 CYS A C 1
ATOM 795 O O . CYS A 1 101 ? 4.733 -5.141 9.773 1.00 95.06 101 CYS A O 1
ATOM 797 N N . GLY A 1 102 ? 6.341 -3.584 9.840 1.00 95.12 102 GLY A N 1
ATOM 798 C CA . GLY A 1 102 ? 6.679 -3.658 8.414 1.00 95.12 102 GLY A CA 1
ATOM 799 C C . GLY A 1 102 ? 6.934 -5.080 7.912 1.00 95.12 102 GLY A C 1
ATOM 800 O O . GLY A 1 102 ? 6.494 -5.448 6.827 1.00 95.12 102 GLY A O 1
ATOM 801 N N . HIS A 1 103 ? 7.545 -5.933 8.736 1.00 95.62 103 HIS A N 1
ATOM 802 C CA . HIS A 1 103 ? 7.786 -7.346 8.423 1.00 95.62 103 HIS A CA 1
ATOM 803 C C . HIS A 1 103 ? 6.506 -8.165 8.163 1.00 95.62 103 HIS A C 1
ATOM 805 O O . HIS A 1 103 ? 6.584 -9.232 7.559 1.00 95.62 103 HIS A O 1
ATOM 811 N N . GLN A 1 104 ? 5.338 -7.703 8.610 1.00 96.75 104 GLN A N 1
ATOM 812 C CA . GLN A 1 104 ? 4.048 -8.349 8.350 1.00 96.75 104 GLN A CA 1
ATOM 813 C C . GLN A 1 104 ? 3.433 -7.903 7.019 1.00 96.75 104 GLN A C 1
ATOM 815 O O . GLN A 1 104 ? 2.603 -8.619 6.458 1.00 96.75 104 GLN A O 1
ATOM 820 N N . LEU A 1 105 ? 3.827 -6.735 6.502 1.00 97.88 105 LEU A N 1
ATOM 821 C CA . LEU A 1 105 ? 3.228 -6.161 5.306 1.00 97.88 105 LEU A CA 1
ATOM 822 C C . LEU A 1 105 ? 3.648 -6.928 4.050 1.00 97.88 105 LEU A C 1
ATOM 824 O O . LEU A 1 105 ? 4.824 -7.204 3.815 1.00 97.88 105 LEU A O 1
ATOM 828 N N . GLN A 1 106 ? 2.646 -7.239 3.234 1.00 97.94 106 GLN A N 1
ATOM 829 C CA . GLN A 1 106 ? 2.779 -7.867 1.923 1.00 97.94 106 GLN A CA 1
ATOM 830 C C . GLN A 1 106 ? 2.535 -6.860 0.801 1.00 97.94 106 GLN A C 1
ATOM 832 O O . GLN A 1 106 ? 3.131 -6.992 -0.261 1.00 97.94 106 GLN A O 1
ATOM 837 N N . SER A 1 107 ? 1.708 -5.841 1.030 1.00 98.12 107 SER A N 1
ATOM 838 C CA . SER A 1 107 ? 1.479 -4.763 0.073 1.00 98.12 107 SER A CA 1
ATOM 839 C C . SER A 1 107 ? 1.553 -3.408 0.759 1.00 98.12 107 SER A C 1
ATOM 841 O O . SER A 1 107 ? 0.925 -3.177 1.798 1.00 98.12 107 SER A O 1
ATOM 843 N N . PHE A 1 108 ? 2.335 -2.512 0.162 1.00 97.44 108 PHE A N 1
ATOM 844 C CA . PHE A 1 108 ? 2.413 -1.121 0.565 1.00 97.44 108 PHE A CA 1
ATOM 845 C C . PHE A 1 108 ? 2.157 -0.219 -0.636 1.00 97.44 108 PHE A C 1
ATOM 847 O O . PHE A 1 108 ? 2.837 -0.297 -1.663 1.00 97.44 108 PHE A O 1
ATOM 854 N N . ARG A 1 109 ? 1.172 0.666 -0.490 1.00 96.12 109 ARG A N 1
ATOM 855 C CA . ARG A 1 109 ? 0.752 1.595 -1.537 1.00 96.12 109 ARG A CA 1
ATOM 856 C C . ARG A 1 109 ? 0.811 3.007 -0.990 1.00 96.12 109 ARG A C 1
ATOM 858 O O . ARG A 1 109 ? 0.195 3.293 0.034 1.00 96.12 109 ARG A O 1
ATOM 865 N N . ALA A 1 110 ? 1.529 3.900 -1.659 1.00 94.88 110 ALA A N 1
ATOM 866 C CA . ALA A 1 110 ? 1.606 5.296 -1.253 1.00 94.88 110 ALA A CA 1
ATOM 867 C C . ALA A 1 110 ? 1.429 6.240 -2.437 1.00 94.88 110 ALA A C 1
ATOM 869 O O . ALA A 1 110 ? 2.064 6.109 -3.481 1.00 94.88 110 ALA A O 1
ATOM 870 N N . MET A 1 111 ? 0.569 7.242 -2.276 1.00 91.25 111 MET A N 1
ATOM 871 C CA . MET A 1 111 ? 0.347 8.224 -3.333 1.00 91.25 111 MET A CA 1
ATOM 872 C C . MET A 1 111 ? 1.558 9.136 -3.507 1.00 91.25 111 MET A C 1
ATOM 874 O O . MET A 1 111 ? 1.761 9.659 -4.594 1.00 91.25 111 MET A O 1
ATOM 878 N N . LYS A 1 112 ? 2.386 9.296 -2.466 1.00 88.56 112 LYS A N 1
ATOM 879 C CA . LYS A 1 112 ? 3.604 10.109 -2.498 1.00 88.56 112 LYS A CA 1
ATOM 880 C C . LYS A 1 112 ? 4.795 9.362 -1.901 1.00 88.56 112 LYS A C 1
ATOM 882 O O . LYS A 1 112 ? 4.701 8.781 -0.816 1.00 88.56 112 LYS A O 1
ATOM 887 N N . TYR A 1 113 ? 5.935 9.424 -2.582 1.00 88.12 113 TYR A N 1
ATOM 888 C CA . TYR A 1 113 ? 7.214 9.012 -2.011 1.00 88.12 113 TYR A CA 1
ATOM 889 C C . TYR A 1 113 ? 7.794 10.131 -1.142 1.00 88.12 113 TYR A C 1
ATOM 891 O O . TYR A 1 113 ? 7.802 11.296 -1.532 1.00 88.12 113 TYR A O 1
ATOM 899 N N . HIS A 1 114 ? 8.279 9.776 0.043 1.00 87.69 114 HIS A N 1
ATOM 900 C CA . HIS A 1 114 ? 8.916 10.675 0.997 1.00 87.69 114 HIS A CA 1
ATOM 901 C C . HIS A 1 114 ? 9.819 9.862 1.934 1.00 87.69 114 HIS A C 1
ATOM 903 O O . HIS A 1 114 ? 9.712 8.639 2.006 1.00 87.69 114 HIS A O 1
ATOM 909 N N . THR A 1 115 ? 10.658 10.526 2.728 1.00 89.69 115 THR A N 1
ATOM 910 C CA . THR A 1 115 ? 11.531 9.883 3.724 1.00 89.69 115 THR A CA 1
ATOM 911 C C . THR A 1 115 ? 10.776 8.933 4.664 1.00 89.69 115 THR A C 1
ATOM 913 O O . THR A 1 115 ? 11.288 7.874 5.015 1.00 89.69 115 THR A O 1
ATOM 916 N N . ASN A 1 116 ? 9.544 9.272 5.051 1.00 92.06 116 ASN A N 1
ATOM 917 C CA . ASN A 1 116 ? 8.722 8.424 5.920 1.00 92.06 116 ASN A CA 1
ATOM 918 C C . ASN A 1 116 ? 8.235 7.155 5.210 1.00 92.06 116 ASN A C 1
ATOM 920 O O . ASN A 1 116 ? 8.361 6.062 5.756 1.00 92.06 116 ASN A O 1
ATOM 924 N N . THR A 1 117 ? 7.736 7.273 3.977 1.00 92.31 117 THR A N 1
ATOM 925 C CA . THR A 1 117 ? 7.301 6.099 3.208 1.00 92.31 117 THR A CA 1
ATOM 926 C C . THR A 1 117 ? 8.490 5.225 2.810 1.00 92.31 117 THR A C 1
ATOM 928 O O . THR A 1 117 ? 8.383 4.004 2.864 1.00 92.31 117 THR A O 1
ATOM 931 N N . ALA A 1 118 ? 9.659 5.818 2.551 1.00 91.25 118 ALA A N 1
ATOM 932 C CA . ALA A 1 118 ? 10.912 5.093 2.346 1.00 91.25 118 ALA A CA 1
ATOM 933 C C . ALA A 1 118 ? 11.301 4.235 3.563 1.00 91.25 118 ALA A C 1
ATOM 935 O O . ALA A 1 118 ? 11.615 3.057 3.401 1.00 91.25 118 ALA A O 1
ATOM 936 N N . LYS A 1 119 ? 11.232 4.793 4.783 1.00 92.88 119 LYS A N 1
ATOM 937 C CA . LYS A 1 119 ? 11.492 4.048 6.030 1.00 92.88 119 LYS A CA 1
ATOM 938 C C . LYS A 1 119 ? 10.543 2.860 6.194 1.00 92.88 119 LYS A C 1
ATOM 940 O O . LYS A 1 119 ? 10.986 1.779 6.571 1.00 92.88 119 LYS A O 1
ATOM 945 N N . ILE A 1 120 ? 9.259 3.046 5.875 1.00 95.06 120 ILE A N 1
ATOM 946 C CA . ILE A 1 120 ? 8.269 1.961 5.918 1.00 95.06 120 ILE A CA 1
ATOM 947 C C . ILE A 1 120 ? 8.670 0.861 4.933 1.00 95.06 120 ILE A C 1
ATOM 949 O O . ILE A 1 120 ? 8.843 -0.279 5.352 1.00 95.06 120 ILE A O 1
ATOM 953 N N . VAL A 1 121 ? 8.922 1.193 3.663 1.00 94.12 121 VAL A N 1
ATOM 954 C CA . VAL A 1 121 ? 9.324 0.201 2.647 1.00 94.12 121 VAL A CA 1
ATOM 955 C C . VAL A 1 121 ? 10.586 -0.560 3.062 1.00 94.12 121 VAL A C 1
ATOM 957 O O . VAL A 1 121 ? 10.628 -1.780 2.938 1.0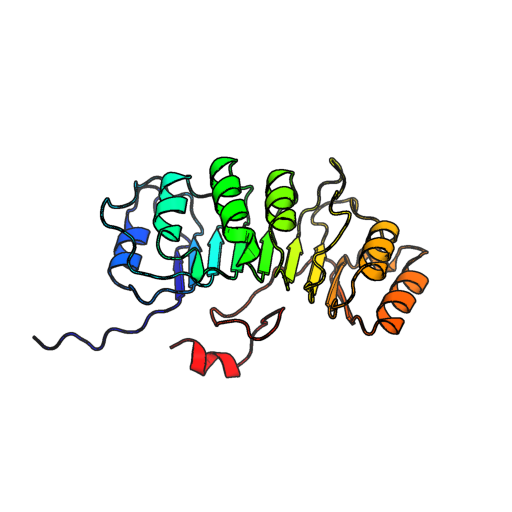0 94.12 121 VAL A O 1
ATOM 960 N N . GLN A 1 122 ? 11.590 0.127 3.615 1.00 92.56 122 GLN A N 1
ATOM 961 C CA . GLN A 1 122 ? 12.831 -0.499 4.093 1.00 92.56 122 GLN A CA 1
ATOM 962 C C . GLN A 1 12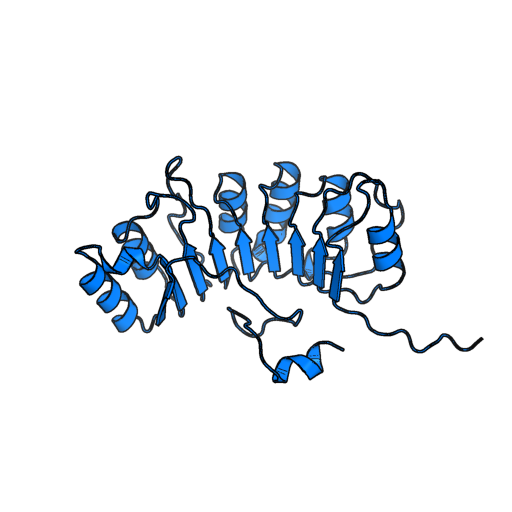2 ? 12.610 -1.503 5.234 1.00 92.56 122 GLN A C 1
ATOM 964 O O . GLN A 1 122 ? 13.375 -2.455 5.363 1.00 92.56 122 GLN A O 1
ATOM 969 N N . SER A 1 123 ? 11.568 -1.316 6.047 1.00 94.62 123 SER A N 1
ATOM 970 C CA . SER A 1 123 ? 11.199 -2.251 7.119 1.00 94.62 123 SER A CA 1
ATOM 971 C C . SER A 1 123 ? 10.395 -3.469 6.635 1.00 94.62 123 SER A C 1
ATOM 973 O O . SER A 1 123 ? 10.236 -4.439 7.378 1.00 94.62 123 SER A O 1
ATOM 975 N N . CYS A 1 124 ? 9.893 -3.448 5.394 1.00 95.75 124 CYS A N 1
ATOM 976 C CA . CYS A 1 124 ? 9.024 -4.491 4.854 1.00 95.75 124 CYS A CA 1
ATOM 977 C C . CYS A 1 124 ? 9.827 -5.635 4.219 1.00 95.75 124 CYS A C 1
ATOM 979 O O . CYS A 1 124 ? 10.105 -5.641 3.021 1.00 95.75 124 CYS A O 1
ATOM 981 N N . THR A 1 125 ? 10.184 -6.644 5.014 1.00 94.81 125 THR A N 1
ATOM 982 C CA . THR A 1 125 ? 10.962 -7.808 4.545 1.00 94.81 125 THR A CA 1
ATOM 983 C C . THR A 1 125 ? 10.144 -8.815 3.726 1.00 94.81 125 THR A C 1
ATOM 985 O O . THR A 1 125 ? 10.699 -9.528 2.889 1.00 94.81 125 THR A O 1
ATOM 988 N N . ASN A 1 126 ? 8.822 -8.847 3.916 1.00 96.19 126 ASN A N 1
ATOM 989 C CA . ASN A 1 126 ? 7.894 -9.756 3.232 1.00 96.19 126 ASN A CA 1
ATOM 990 C C . ASN A 1 126 ? 7.058 -9.068 2.138 1.00 96.19 126 ASN A C 1
ATOM 992 O O . ASN A 1 126 ? 6.040 -9.614 1.710 1.00 96.19 126 ASN A O 1
ATOM 996 N N . LEU A 1 127 ? 7.488 -7.886 1.688 1.00 97.25 127 LEU A N 1
ATOM 997 C CA . LEU A 1 127 ? 6.762 -7.083 0.712 1.00 97.25 127 LEU A CA 1
ATOM 998 C C . LEU A 1 127 ? 6.709 -7.777 -0.653 1.00 97.25 127 LEU A C 1
ATOM 1000 O O . LEU A 1 127 ? 7.736 -7.985 -1.289 1.00 97.25 127 LEU A O 1
ATOM 1004 N N . GLN A 1 128 ? 5.503 -8.092 -1.110 1.00 97.75 128 GLN A N 1
ATOM 1005 C CA . GLN A 1 128 ? 5.213 -8.663 -2.425 1.00 97.75 128 GLN A CA 1
ATOM 1006 C C . GLN A 1 128 ? 4.756 -7.591 -3.417 1.00 97.75 128 GLN A C 1
ATOM 1008 O O . GLN A 1 128 ? 4.980 -7.741 -4.613 1.00 97.75 128 GLN A O 1
ATOM 1013 N N . GLU A 1 129 ? 4.172 -6.494 -2.938 1.00 97.56 129 GLU A N 1
ATOM 1014 C CA . GLU A 1 129 ? 3.712 -5.389 -3.773 1.00 97.56 129 GLU A CA 1
ATOM 1015 C C . GLU A 1 129 ? 4.149 -4.027 -3.241 1.00 97.56 129 GLU A C 1
ATOM 1017 O O . GLU A 1 129 ? 3.973 -3.711 -2.061 1.00 97.56 129 GLU A O 1
ATOM 1022 N N . LEU A 1 130 ? 4.652 -3.193 -4.150 1.00 95.81 130 LEU A N 1
ATOM 1023 C CA . LEU A 1 130 ? 4.956 -1.793 -3.899 1.00 95.81 130 LEU A CA 1
ATOM 1024 C C . LEU A 1 130 ? 4.344 -0.926 -4.997 1.00 95.81 130 LEU A C 1
ATOM 1026 O O . LEU A 1 130 ? 4.735 -1.035 -6.158 1.00 95.81 130 LEU A O 1
ATOM 1030 N N . VAL A 1 131 ? 3.435 -0.024 -4.623 1.00 94.44 131 VAL A N 1
ATOM 1031 C CA . VAL A 1 131 ? 2.814 0.934 -5.552 1.00 94.44 131 VAL A CA 1
ATOM 1032 C C . VAL A 1 131 ? 3.073 2.359 -5.090 1.00 94.44 131 VAL A C 1
ATOM 1034 O O . VAL A 1 131 ? 2.669 2.740 -3.994 1.00 94.44 131 VAL A O 1
ATOM 1037 N N . ILE A 1 132 ? 3.709 3.164 -5.940 1.00 92.00 132 ILE A N 1
ATOM 1038 C CA . ILE A 1 132 ? 3.990 4.578 -5.699 1.00 92.00 132 ILE A CA 1
ATOM 1039 C C . ILE A 1 132 ? 3.573 5.402 -6.924 1.00 92.00 132 ILE A C 1
ATOM 1041 O O . ILE A 1 132 ? 4.100 5.193 -8.012 1.00 92.00 132 ILE A O 1
ATOM 1045 N N . LEU A 1 133 ? 2.641 6.347 -6.754 1.00 87.06 133 LEU A N 1
ATOM 1046 C CA . LEU A 1 133 ? 2.102 7.172 -7.860 1.00 87.06 133 LEU A CA 1
ATOM 1047 C C . LEU A 1 133 ? 2.770 8.557 -7.992 1.00 87.06 133 LEU A C 1
ATOM 1049 O O . LEU A 1 133 ? 2.726 9.192 -9.043 1.00 87.06 133 LEU A O 1
ATOM 1053 N N . GLY A 1 134 ? 3.343 9.072 -6.909 1.00 80.44 134 GLY A N 1
ATOM 1054 C CA . GLY A 1 134 ? 3.874 10.431 -6.838 1.00 80.44 134 GLY A CA 1
ATOM 1055 C C . GLY A 1 134 ? 5.304 10.415 -6.343 1.00 80.44 134 GLY A C 1
ATOM 1056 O O . GLY A 1 134 ? 5.557 10.649 -5.160 1.00 80.44 134 GLY A O 1
ATOM 1057 N N . ILE A 1 135 ? 6.246 10.112 -7.231 1.00 76.69 135 ILE A N 1
ATOM 1058 C CA . ILE A 1 135 ? 7.668 10.161 -6.892 1.00 76.69 135 ILE A CA 1
ATOM 1059 C C . ILE A 1 135 ? 8.179 11.581 -7.166 1.00 76.69 135 ILE A C 1
ATOM 1061 O O . ILE A 1 135 ? 8.197 11.986 -8.329 1.00 76.69 135 ILE A O 1
ATOM 1065 N N . PRO A 1 136 ? 8.590 12.353 -6.145 1.00 70.81 136 PRO A N 1
ATOM 1066 C CA . PRO A 1 136 ? 9.086 13.705 -6.357 1.00 70.81 136 PRO A CA 1
ATOM 1067 C C . PRO A 1 136 ? 10.443 13.666 -7.066 1.00 70.81 136 PRO A C 1
ATOM 1069 O O . PRO A 1 136 ? 11.227 12.748 -6.843 1.00 70.81 136 PRO A O 1
ATOM 1072 N N . SER A 1 137 ? 10.748 14.675 -7.886 1.00 65.69 137 SER A N 1
ATOM 1073 C CA . SER A 1 137 ? 12.080 14.849 -8.496 1.00 65.69 137 SER A CA 1
ATOM 1074 C C . SER A 1 137 ? 13.162 15.132 -7.455 1.00 65.69 137 SER A C 1
ATOM 1076 O O . SER A 1 137 ? 14.327 14.812 -7.671 1.00 65.69 137 SER A O 1
ATOM 1078 N N . ILE A 1 138 ? 12.775 15.715 -6.315 1.00 62.75 138 ILE A N 1
ATOM 1079 C CA . ILE A 1 138 ? 13.668 16.062 -5.211 1.00 62.75 138 ILE A CA 1
ATOM 1080 C C . ILE A 1 138 ? 12.952 15.761 -3.880 1.00 62.75 138 ILE A C 1
ATOM 1082 O O . ILE A 1 138 ? 11.865 16.296 -3.655 1.00 62.75 138 ILE A O 1
ATOM 1086 N N . PRO A 1 139 ? 13.543 14.961 -2.972 1.00 64.88 139 PRO A N 1
ATOM 1087 C CA . PRO A 1 139 ? 14.756 14.164 -3.165 1.00 64.88 139 PRO A CA 1
ATOM 1088 C C . PRO A 1 139 ? 14.518 13.000 -4.148 1.00 64.88 139 PRO A C 1
ATOM 1090 O O . PRO A 1 139 ? 13.381 12.540 -4.269 1.00 64.88 139 PRO A O 1
ATOM 1093 N N . PRO A 1 140 ? 15.571 12.508 -4.828 1.00 67.31 140 PRO A N 1
ATOM 1094 C CA . PRO A 1 140 ? 15.440 11.397 -5.763 1.00 67.31 140 PRO A CA 1
ATOM 1095 C C . PRO A 1 140 ? 14.953 10.133 -5.053 1.00 67.31 140 PRO A C 1
ATOM 1097 O O . PRO A 1 140 ? 15.090 9.970 -3.837 1.00 67.31 140 PRO A O 1
ATOM 1100 N N . PHE A 1 141 ? 14.401 9.207 -5.827 1.00 74.12 141 PHE A N 1
ATOM 1101 C CA . PHE A 1 141 ? 14.010 7.901 -5.322 1.00 74.12 141 PHE A CA 1
ATOM 1102 C C . PHE A 1 141 ? 15.235 7.144 -4.789 1.00 74.12 141 PHE A C 1
ATOM 1104 O O . PHE A 1 141 ? 16.140 6.783 -5.533 1.00 74.12 141 PHE A O 1
ATOM 1111 N N . THR A 1 142 ? 15.279 6.919 -3.476 1.00 71.12 142 THR A N 1
ATOM 1112 C CA . THR A 1 142 ? 16.462 6.387 -2.779 1.00 71.12 142 THR A CA 1
ATOM 1113 C C . THR A 1 142 ? 16.392 4.893 -2.470 1.00 71.12 142 THR A C 1
ATOM 1115 O O . THR A 1 142 ? 17.266 4.376 -1.770 1.00 71.12 142 THR A O 1
ATOM 1118 N N . ILE A 1 143 ? 15.379 4.168 -2.957 1.00 72.12 143 ILE A N 1
ATOM 1119 C CA . ILE A 1 143 ? 15.290 2.722 -2.723 1.00 72.12 143 ILE A CA 1
ATOM 1120 C C . ILE A 1 143 ? 16.354 2.026 -3.575 1.00 72.12 143 ILE A C 1
ATOM 1122 O O . ILE A 1 143 ? 16.123 1.682 -4.725 1.00 72.12 143 ILE A O 1
ATOM 1126 N N . GLN A 1 144 ? 17.539 1.818 -3.000 1.00 70.31 144 GLN A N 1
ATOM 1127 C CA . GLN A 1 144 ? 18.663 1.169 -3.686 1.00 70.31 144 GLN A CA 1
ATOM 1128 C C . GLN A 1 144 ? 18.456 -0.340 -3.866 1.00 70.31 144 GLN A C 1
ATOM 1130 O O . GLN A 1 144 ? 19.035 -0.952 -4.764 1.00 70.31 144 GLN A O 1
ATOM 1135 N N . ARG A 1 145 ? 17.664 -0.960 -2.983 1.00 74.12 145 ARG A N 1
ATOM 1136 C CA . ARG A 1 145 ? 17.369 -2.394 -3.001 1.00 74.12 145 ARG A CA 1
ATOM 1137 C C . ARG A 1 145 ? 15.892 -2.613 -2.739 1.00 74.12 145 ARG A C 1
ATOM 1139 O O . ARG A 1 145 ? 15.379 -2.211 -1.697 1.00 74.12 145 ARG A O 1
ATOM 1146 N N . LEU A 1 146 ? 15.234 -3.264 -3.688 1.00 81.31 146 LEU A N 1
ATOM 1147 C CA . LEU A 1 146 ? 13.886 -3.773 -3.490 1.00 81.31 146 LEU A CA 1
ATOM 1148 C C . LEU A 1 146 ? 13.939 -4.997 -2.567 1.00 81.31 146 LEU A C 1
ATOM 1150 O O . LEU A 1 146 ? 14.926 -5.744 -2.608 1.00 81.31 146 LEU A O 1
ATOM 1154 N N . PRO A 1 147 ? 12.892 -5.240 -1.765 1.00 88.56 147 PRO A N 1
ATOM 1155 C CA . PRO A 1 147 ? 12.737 -6.505 -1.064 1.00 88.56 147 PRO A CA 1
ATOM 1156 C C . PRO A 1 147 ? 12.849 -7.683 -2.042 1.00 88.56 147 PRO A C 1
ATOM 1158 O O . PRO A 1 147 ? 12.267 -7.666 -3.124 1.00 88.56 147 PRO A O 1
ATOM 1161 N N . LEU A 1 148 ? 13.587 -8.731 -1.662 1.00 91.31 148 LEU A N 1
ATOM 1162 C CA . LEU A 1 148 ? 13.767 -9.934 -2.498 1.00 91.31 148 LEU A CA 1
ATOM 1163 C C . LEU A 1 148 ? 12.458 -10.714 -2.713 1.00 91.31 148 LEU A C 1
ATOM 1165 O O . LEU A 1 148 ? 12.393 -11.632 -3.528 1.00 91.31 148 LEU A O 1
ATOM 1169 N N . THR A 1 149 ? 11.435 -10.378 -1.934 1.00 95.44 149 THR A N 1
ATOM 1170 C CA . THR A 1 149 ? 10.082 -10.928 -1.957 1.00 95.44 149 THR A CA 1
ATOM 1171 C C . THR A 1 149 ? 9.157 -10.209 -2.936 1.00 95.44 149 THR A C 1
ATOM 1173 O O . THR A 1 149 ? 8.071 -10.723 -3.188 1.00 95.44 149 THR A O 1
ATOM 1176 N N . LEU A 1 150 ? 9.585 -9.079 -3.511 1.00 96.38 150 LEU A N 1
ATOM 1177 C CA . LEU A 1 150 ? 8.735 -8.227 -4.333 1.00 96.38 150 LEU A CA 1
ATOM 1178 C C . LEU A 1 150 ? 8.373 -8.906 -5.658 1.00 96.38 150 LEU A C 1
ATOM 1180 O O . LEU A 1 150 ? 9.256 -9.256 -6.441 1.00 96.38 150 LEU A O 1
ATOM 1184 N N . GLU A 1 151 ? 7.073 -9.051 -5.905 1.00 96.94 151 GLU A N 1
ATOM 1185 C CA . GLU A 1 151 ? 6.491 -9.651 -7.108 1.00 96.94 151 GLU A CA 1
ATOM 1186 C C . GLU A 1 151 ? 5.863 -8.604 -8.036 1.00 96.94 151 GLU A C 1
ATOM 1188 O O . GLU A 1 151 ? 5.917 -8.762 -9.255 1.00 96.94 151 GLU A O 1
ATOM 1193 N N . HIS A 1 152 ? 5.328 -7.515 -7.478 1.00 96.12 152 HIS A N 1
ATOM 1194 C CA . HIS A 1 152 ? 4.749 -6.399 -8.219 1.00 96.12 152 HIS A CA 1
ATOM 1195 C C . HIS A 1 152 ? 5.382 -5.071 -7.787 1.00 96.12 152 HIS A C 1
ATOM 1197 O O . HIS A 1 152 ? 5.362 -4.698 -6.610 1.00 96.12 152 HIS A O 1
ATOM 1203 N N . LEU A 1 153 ? 5.924 -4.336 -8.757 1.00 94.38 153 LEU A N 1
ATOM 1204 C CA . LEU A 1 153 ? 6.384 -2.963 -8.584 1.00 94.38 153 LEU A CA 1
ATOM 1205 C C . LEU A 1 153 ? 5.596 -2.049 -9.518 1.00 94.38 153 LEU A C 1
ATOM 1207 O O . LEU A 1 153 ? 5.588 -2.264 -10.723 1.00 94.38 153 LEU A O 1
ATOM 1211 N N . SER A 1 154 ? 4.994 -0.998 -8.977 1.00 92.56 154 SER A N 1
ATOM 1212 C CA . SER A 1 154 ? 4.349 0.052 -9.758 1.00 92.56 154 SER A CA 1
ATOM 1213 C C . SER A 1 154 ? 4.907 1.402 -9.350 1.00 92.56 154 SER A C 1
ATOM 1215 O O . SER A 1 154 ? 4.595 1.899 -8.270 1.00 92.56 154 SER A O 1
ATOM 1217 N N . LEU A 1 155 ? 5.711 2.007 -10.219 1.00 88.06 155 LEU A N 1
ATOM 1218 C CA . LEU A 1 155 ? 6.245 3.354 -10.038 1.00 88.06 155 LEU A CA 1
ATOM 1219 C C . LEU A 1 155 ? 5.697 4.227 -11.163 1.00 88.06 155 LEU A C 1
ATOM 1221 O O . LEU A 1 155 ? 6.094 4.083 -12.318 1.00 88.06 155 LEU A O 1
ATOM 1225 N N . VAL A 1 156 ? 4.763 5.108 -10.825 1.00 77.50 156 VAL A N 1
ATOM 1226 C CA . VAL A 1 156 ? 4.151 6.035 -11.781 1.00 77.50 156 VAL A CA 1
ATOM 1227 C C . VAL A 1 156 ? 4.469 7.466 -11.367 1.00 77.50 156 VAL A C 1
ATOM 1229 O O . VAL A 1 156 ? 4.726 7.745 -10.195 1.00 77.50 156 VAL A O 1
ATOM 1232 N N . HIS A 1 157 ? 4.471 8.377 -12.335 1.00 74.00 157 HIS A N 1
ATOM 1233 C CA . HIS A 1 157 ? 4.766 9.787 -12.149 1.00 74.00 157 HIS A CA 1
ATOM 1234 C C . HIS A 1 157 ? 3.505 10.618 -12.394 1.00 74.00 157 HIS A C 1
ATOM 1236 O O . HIS A 1 157 ? 3.048 10.741 -13.525 1.00 74.00 157 HIS A O 1
ATOM 1242 N N . SER A 1 158 ? 2.956 11.246 -11.352 1.00 62.16 158 SER A N 1
ATOM 1243 C CA . SER A 1 158 ? 1.766 12.101 -11.495 1.00 62.16 158 SER A CA 1
ATOM 1244 C C . SER A 1 158 ? 2.049 13.505 -12.058 1.00 62.16 158 SER A C 1
ATOM 1246 O O . SER A 1 158 ? 1.110 14.190 -12.458 1.00 62.16 158 SER A O 1
ATOM 1248 N N . HIS A 1 159 ? 3.312 13.957 -12.093 1.00 60.84 159 HIS A N 1
ATOM 1249 C CA . HIS A 1 159 ? 3.695 15.311 -12.529 1.00 60.84 159 HIS A CA 1
ATOM 1250 C C . HIS A 1 159 ? 4.918 15.319 -13.469 1.00 60.84 159 HIS A C 1
ATOM 1252 O O . HIS A 1 159 ? 5.540 14.289 -13.728 1.00 60.84 159 HIS A O 1
ATOM 1258 N N . SER A 1 160 ? 5.179 16.477 -14.075 1.00 54.53 160 SER A N 1
ATOM 1259 C CA . SER A 1 160 ? 5.744 16.658 -15.419 1.00 54.53 160 SER A CA 1
ATOM 1260 C C . SER A 1 160 ? 7.243 16.405 -15.632 1.00 54.53 160 SER A C 1
ATOM 1262 O O . SER A 1 160 ? 7.727 16.779 -16.685 1.00 54.53 160 SER A O 1
ATOM 1264 N N . ASP A 1 161 ? 7.950 15.690 -14.759 1.00 57.16 161 ASP A N 1
ATOM 1265 C CA . ASP A 1 161 ? 9.257 15.100 -15.098 1.00 57.16 161 ASP A CA 1
ATOM 1266 C C . ASP A 1 161 ? 9.501 13.833 -14.265 1.00 57.16 161 ASP A C 1
ATOM 1268 O O . ASP A 1 161 ? 9.244 13.843 -13.056 1.00 57.16 161 ASP A O 1
ATOM 1272 N N . PRO A 1 162 ? 9.969 12.726 -14.871 1.00 58.66 162 PRO A N 1
ATOM 1273 C CA . PRO A 1 162 ? 10.220 11.499 -14.139 1.00 58.66 162 PRO A CA 1
ATOM 1274 C C . PRO A 1 162 ? 11.433 11.664 -13.220 1.00 58.66 162 PRO A C 1
ATOM 1276 O O . PRO A 1 162 ? 12.561 11.854 -13.662 1.00 58.66 162 PRO A O 1
ATOM 1279 N N . SER A 1 163 ? 11.206 11.540 -11.918 1.00 63.31 163 SER A N 1
ATOM 1280 C CA . SER A 1 163 ? 12.263 11.477 -10.900 1.00 63.31 163 SER A CA 1
ATOM 1281 C C . SER A 1 163 ? 13.017 10.150 -10.863 1.00 63.31 163 SER A C 1
ATOM 1283 O O . SER A 1 163 ? 14.044 10.033 -10.199 1.00 63.31 163 SER A O 1
ATOM 1285 N N . VAL A 1 164 ? 12.468 9.144 -11.543 1.00 72.12 164 VAL A N 1
ATOM 1286 C CA . VAL A 1 164 ? 13.046 7.814 -11.697 1.00 72.12 164 VAL A CA 1
ATOM 1287 C C . VAL A 1 164 ? 13.244 7.625 -13.182 1.00 72.12 164 VAL A C 1
ATOM 1289 O O . VAL A 1 164 ? 12.267 7.494 -13.924 1.00 72.12 164 VAL A O 1
ATOM 1292 N N . GLY A 1 165 ? 14.500 7.657 -13.609 1.00 79.81 165 GLY A N 1
ATOM 1293 C CA . GLY A 1 165 ? 14.845 7.404 -14.993 1.00 79.81 165 GLY A CA 1
ATOM 1294 C C . GLY A 1 165 ? 14.704 5.923 -15.323 1.00 79.81 165 GLY A C 1
ATOM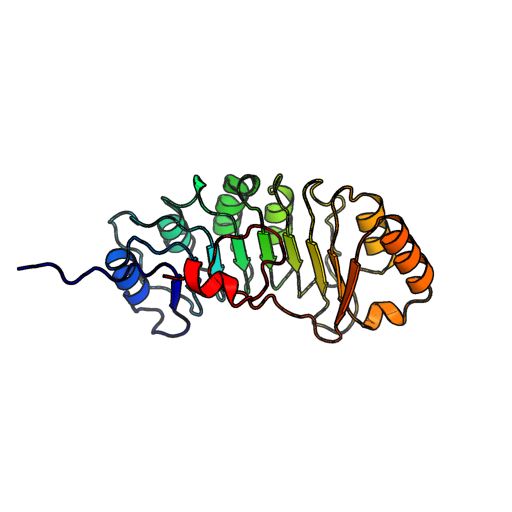 1295 O O . GLY A 1 165 ? 14.710 5.048 -14.450 1.00 79.81 165 GLY A O 1
ATOM 1296 N N . ILE A 1 166 ? 14.649 5.610 -16.613 1.00 86.38 166 ILE A N 1
ATOM 1297 C CA . ILE A 1 166 ? 14.650 4.215 -17.054 1.00 86.38 166 ILE A CA 1
ATOM 1298 C C . ILE A 1 166 ? 15.921 3.473 -16.610 1.00 86.38 166 ILE A C 1
ATOM 1300 O O . ILE A 1 166 ? 15.864 2.284 -16.307 1.00 86.38 166 ILE A O 1
ATOM 1304 N N . ALA A 1 167 ? 17.051 4.179 -16.490 1.00 86.75 167 ALA A N 1
ATOM 1305 C CA . ALA A 1 167 ? 18.306 3.625 -15.990 1.00 86.75 167 ALA A CA 1
ATOM 1306 C C . ALA A 1 167 ? 18.188 3.137 -14.535 1.00 86.75 167 ALA A C 1
ATOM 1308 O O . ALA A 1 167 ? 18.654 2.040 -14.214 1.00 86.75 167 ALA A O 1
ATOM 1309 N N . ASP A 1 168 ? 17.505 3.900 -13.676 1.00 85.88 168 ASP A N 1
ATOM 1310 C CA . ASP A 1 168 ? 17.235 3.505 -12.290 1.00 85.88 168 ASP A CA 1
ATOM 1311 C C . ASP A 1 168 ? 16.349 2.257 -12.258 1.00 85.88 168 ASP A C 1
ATOM 1313 O O . ASP A 1 168 ? 16.648 1.284 -11.562 1.00 85.88 168 ASP A O 1
ATOM 1317 N N . MET A 1 169 ? 15.308 2.224 -13.097 1.00 87.81 169 MET A N 1
ATOM 1318 C CA . MET A 1 169 ? 14.437 1.054 -13.223 1.00 87.81 169 MET A CA 1
ATOM 1319 C C . MET A 1 169 ? 15.181 -0.184 -13.712 1.00 87.81 169 MET A C 1
ATOM 1321 O O . MET A 1 169 ? 14.980 -1.270 -13.171 1.00 87.81 169 MET A O 1
ATOM 1325 N N . MET A 1 170 ? 16.089 -0.044 -14.679 1.00 90.06 170 MET A N 1
ATOM 1326 C CA . MET A 1 170 ? 16.938 -1.148 -15.129 1.00 90.06 170 MET A CA 1
ATOM 1327 C C . MET A 1 170 ? 17.795 -1.699 -13.984 1.00 90.06 170 MET A C 1
ATOM 1329 O O . MET A 1 170 ? 17.945 -2.916 -13.870 1.00 90.06 170 MET A O 1
ATOM 1333 N N . MET A 1 171 ? 18.348 -0.836 -13.127 1.00 88.62 171 MET A N 1
ATOM 1334 C CA . MET A 1 171 ? 19.126 -1.265 -11.960 1.00 88.62 171 MET A CA 1
ATOM 1335 C C . MET A 1 171 ? 18.267 -2.021 -10.942 1.00 88.62 171 MET A C 1
ATOM 1337 O O . MET A 1 171 ? 18.676 -3.077 -10.453 1.00 88.62 171 MET A O 1
ATOM 1341 N N . LEU A 1 172 ? 17.054 -1.535 -10.675 1.00 88.88 172 LEU A N 1
ATOM 1342 C CA . LEU A 1 172 ? 16.096 -2.201 -9.791 1.00 88.88 172 LEU A CA 1
ATOM 1343 C C . LEU A 1 172 ? 15.689 -3.579 -10.329 1.00 88.88 172 LEU A C 1
ATOM 1345 O O . LEU A 1 172 ? 15.756 -4.577 -9.608 1.00 88.88 172 LEU A O 1
ATOM 1349 N N . VAL A 1 173 ? 15.352 -3.659 -11.619 1.00 91.31 173 VAL A N 1
ATOM 1350 C CA . VAL A 1 173 ? 14.981 -4.909 -12.294 1.00 91.31 173 VAL A CA 1
ATOM 1351 C C . VAL A 1 173 ? 16.132 -5.911 -12.270 1.00 91.31 173 VAL A C 1
ATOM 1353 O O . VAL A 1 173 ? 15.917 -7.083 -11.949 1.00 91.31 173 VAL A O 1
ATOM 1356 N N . LYS A 1 174 ? 17.369 -5.478 -12.550 1.00 89.75 174 LYS A N 1
ATOM 1357 C CA . LYS A 1 174 ? 18.555 -6.350 -12.516 1.00 89.75 174 LYS A CA 1
ATOM 1358 C C . LYS A 1 174 ? 18.737 -7.019 -11.154 1.00 89.75 174 LYS A C 1
ATOM 1360 O O . LYS A 1 174 ? 18.985 -8.222 -11.122 1.00 89.75 174 LYS A O 1
ATOM 1365 N N . ASN A 1 175 ? 18.529 -6.274 -10.071 1.00 87.00 175 ASN A N 1
ATOM 1366 C CA . ASN A 1 175 ? 18.704 -6.757 -8.699 1.00 87.00 175 ASN A CA 1
ATOM 1367 C C . ASN A 1 175 ? 17.500 -7.541 -8.149 1.00 87.00 175 ASN A C 1
ATOM 1369 O O . ASN A 1 175 ? 17.618 -8.191 -7.113 1.00 87.00 175 ASN A O 1
ATOM 1373 N N . SER A 1 176 ? 16.347 -7.497 -8.820 1.00 90.19 176 SER A N 1
ATOM 1374 C CA . SER A 1 176 ? 15.160 -8.248 -8.405 1.00 90.19 176 SER A CA 1
ATOM 1375 C C . SER A 1 176 ? 15.269 -9.743 -8.741 1.00 90.19 176 SER A C 1
ATOM 1377 O O . SER A 1 176 ? 15.795 -10.113 -9.793 1.00 90.19 176 SER A O 1
ATOM 1379 N N . SER A 1 177 ? 14.775 -10.617 -7.863 1.00 90.00 177 SER A N 1
ATOM 1380 C CA . SER A 1 177 ? 14.784 -12.076 -8.074 1.00 90.00 177 SER A CA 1
ATOM 1381 C C . SER A 1 177 ? 13.394 -12.681 -8.270 1.00 90.00 177 SER A C 1
ATOM 1383 O O . SER A 1 177 ? 13.282 -13.719 -8.914 1.00 90.00 177 SER A O 1
ATOM 1385 N N . LYS A 1 178 ? 12.348 -12.045 -7.729 1.00 95.25 178 LYS A N 1
ATOM 1386 C CA . LYS A 1 178 ? 10.960 -12.535 -7.766 1.00 95.25 178 LYS A CA 1
ATOM 1387 C C . LYS A 1 178 ? 9.976 -11.604 -8.466 1.00 95.25 178 LYS A C 1
ATOM 1389 O O . LYS A 1 178 ? 8.788 -11.911 -8.485 1.00 95.25 178 LYS A O 1
ATOM 1394 N N . LEU A 1 179 ? 10.455 -10.494 -9.025 1.00 96.31 179 LEU A N 1
ATOM 1395 C CA . LEU A 1 179 ? 9.593 -9.544 -9.717 1.00 96.31 179 LEU A CA 1
ATOM 1396 C C . LEU A 1 179 ? 8.934 -10.252 -10.907 1.00 96.31 179 LEU A C 1
ATOM 1398 O O . LEU A 1 179 ? 9.620 -10.928 -11.670 1.00 96.31 179 LEU A O 1
ATOM 1402 N N . LYS A 1 180 ? 7.613 -10.123 -11.022 1.00 96.62 180 LYS A N 1
ATOM 1403 C CA . LYS A 1 180 ? 6.781 -10.718 -12.079 1.00 96.62 180 LYS A CA 1
ATOM 1404 C C . LYS A 1 180 ? 6.102 -9.642 -12.907 1.00 96.62 180 LYS A C 1
ATOM 1406 O O . LYS A 1 180 ? 6.021 -9.788 -14.116 1.00 96.62 180 LYS A O 1
ATOM 1411 N N . LEU A 1 181 ? 5.655 -8.569 -12.256 1.00 95.56 181 LEU A N 1
ATOM 1412 C CA . LEU A 1 181 ? 4.962 -7.460 -12.896 1.00 95.56 181 LEU A CA 1
ATOM 1413 C C . LEU A 1 181 ? 5.646 -6.138 -12.562 1.00 95.56 181 LEU A C 1
ATOM 1415 O O . LEU A 1 181 ? 5.895 -5.818 -11.394 1.00 95.56 181 LEU A O 1
ATOM 1419 N N . LEU A 1 182 ? 5.910 -5.358 -13.602 1.00 94.00 182 LEU A N 1
ATOM 1420 C CA . LEU A 1 182 ? 6.397 -3.999 -13.502 1.00 94.00 182 LEU A CA 1
ATOM 1421 C C . LEU A 1 182 ? 5.440 -3.045 -14.217 1.00 94.00 182 LEU A C 1
ATOM 1423 O O . LEU A 1 182 ? 5.355 -3.046 -15.441 1.00 94.00 182 LEU A O 1
ATOM 1427 N N . SER A 1 183 ? 4.781 -2.188 -13.446 1.00 91.81 183 SER A N 1
ATOM 1428 C CA . SER A 1 183 ? 3.925 -1.124 -13.963 1.00 91.81 183 SER A CA 1
ATOM 1429 C C . SER A 1 183 ? 4.707 0.189 -14.004 1.00 91.81 183 SER A C 1
ATOM 1431 O O . SER A 1 183 ? 5.208 0.658 -12.976 1.00 91.81 183 SER A O 1
ATOM 1433 N N . CYS A 1 184 ? 4.833 0.787 -15.187 1.00 87.50 184 CYS A N 1
ATOM 1434 C CA . CYS A 1 184 ? 5.564 2.035 -15.388 1.00 87.50 184 CYS A CA 1
ATOM 1435 C C . CYS A 1 184 ? 4.755 3.087 -16.158 1.00 87.50 184 CYS A C 1
ATOM 1437 O O . CYS A 1 184 ? 3.701 2.823 -16.745 1.00 87.50 184 CYS A O 1
ATOM 1439 N N . ASP A 1 185 ? 5.262 4.316 -16.138 1.00 84.31 185 ASP A N 1
ATOM 1440 C CA . ASP A 1 185 ? 4.705 5.421 -16.908 1.00 84.31 185 ASP A CA 1
ATOM 1441 C C . ASP A 1 185 ? 4.872 5.179 -18.419 1.00 84.31 185 ASP A C 1
ATOM 1443 O O . ASP A 1 185 ? 5.957 4.840 -18.896 1.00 84.31 185 ASP A O 1
ATOM 1447 N N . GLY A 1 186 ? 3.809 5.395 -19.199 1.00 84.94 186 GLY A N 1
ATOM 1448 C CA . GLY A 1 186 ? 3.820 5.246 -20.658 1.00 84.94 186 GLY A CA 1
ATOM 1449 C C . GLY A 1 186 ? 4.897 6.073 -21.371 1.00 84.94 186 GLY A C 1
ATOM 1450 O O . GLY A 1 186 ? 5.376 5.669 -22.434 1.00 84.94 186 GLY A O 1
ATOM 1451 N N . ARG A 1 187 ? 5.351 7.181 -20.772 1.00 83.38 187 ARG A N 1
ATOM 1452 C CA . ARG A 1 187 ? 6.456 8.011 -21.274 1.00 83.38 187 ARG A CA 1
ATOM 1453 C C . ARG A 1 187 ? 7.776 7.251 -21.376 1.00 83.38 187 ARG A C 1
ATOM 1455 O O . ARG A 1 187 ? 8.592 7.620 -22.216 1.00 83.38 187 ARG A O 1
ATOM 1462 N N . PHE A 1 188 ? 7.963 6.165 -20.620 1.00 84.50 188 PHE A N 1
ATOM 1463 C CA . PHE A 1 188 ? 9.162 5.323 -20.698 1.00 84.50 188 PHE A CA 1
ATOM 1464 C C . PHE A 1 188 ? 9.392 4.777 -22.106 1.00 84.50 188 PHE A C 1
ATOM 1466 O O . PHE A 1 188 ? 10.536 4.619 -22.513 1.00 84.50 188 PHE A O 1
ATOM 1473 N N . LYS A 1 189 ? 8.324 4.561 -22.885 1.00 88.44 189 LYS A N 1
ATOM 1474 C CA . LYS A 1 189 ? 8.414 4.107 -24.281 1.00 88.44 189 LYS A CA 1
ATOM 1475 C C . LYS A 1 189 ? 9.131 5.091 -25.206 1.00 88.44 189 LYS A C 1
ATOM 1477 O O . LYS A 1 189 ? 9.541 4.703 -26.293 1.00 88.44 189 LYS A O 1
ATOM 1482 N N . ARG A 1 190 ? 9.242 6.362 -24.807 1.00 89.06 190 ARG A N 1
ATOM 1483 C CA . ARG A 1 190 ? 9.919 7.415 -25.579 1.00 89.06 190 ARG A CA 1
ATOM 1484 C C . ARG A 1 190 ? 11.413 7.502 -25.262 1.00 89.06 190 ARG A C 1
ATOM 1486 O O . ARG A 1 190 ? 12.127 8.210 -25.964 1.00 89.06 190 ARG A O 1
ATOM 1493 N N . ASP A 1 191 ? 11.876 6.823 -24.213 1.00 89.75 191 ASP A N 1
ATOM 1494 C CA . ASP A 1 191 ? 13.280 6.837 -23.819 1.00 89.75 191 ASP A CA 1
ATOM 1495 C C . ASP A 1 191 ? 14.125 5.978 -24.786 1.00 89.75 191 ASP A C 1
ATOM 1497 O O . ASP A 1 191 ? 13.736 4.842 -25.083 1.00 89.75 191 ASP A O 1
ATOM 1501 N N . PRO A 1 192 ? 15.291 6.460 -25.263 1.00 93.25 192 PRO A N 1
ATOM 1502 C CA . PRO A 1 192 ? 16.181 5.687 -26.134 1.00 93.25 192 PRO A CA 1
ATOM 1503 C C . PRO A 1 192 ? 16.602 4.319 -25.574 1.00 93.25 192 PRO A C 1
ATOM 1505 O O . PRO A 1 192 ? 16.901 3.406 -26.343 1.00 93.25 192 PRO A O 1
ATOM 1508 N N . LEU A 1 193 ? 16.627 4.150 -24.248 1.00 93.44 193 LEU A N 1
ATOM 1509 C CA . LEU A 1 193 ? 16.997 2.895 -23.589 1.00 93.44 193 LEU A CA 1
ATOM 1510 C C . LEU A 1 193 ? 15.820 1.922 -23.428 1.00 93.44 193 LEU A C 1
ATOM 1512 O O . LEU A 1 193 ? 16.021 0.815 -22.920 1.00 93.44 193 LEU A O 1
ATOM 1516 N N . TYR A 1 194 ? 14.608 2.282 -23.867 1.00 93.50 194 TYR A N 1
ATOM 1517 C CA . TYR A 1 194 ? 13.414 1.461 -23.661 1.00 93.50 194 TYR A CA 1
ATOM 1518 C C . TYR A 1 194 ? 13.536 0.052 -24.235 1.00 93.50 194 TYR A C 1
ATOM 1520 O O . TYR A 1 194 ? 13.188 -0.906 -23.549 1.00 93.50 194 TYR A O 1
ATOM 1528 N N . GLY A 1 195 ? 14.090 -0.096 -25.442 1.00 95.06 195 GLY A N 1
ATOM 1529 C CA . GLY A 1 195 ? 14.307 -1.416 -26.043 1.00 95.06 195 GLY A CA 1
ATOM 1530 C C . GLY A 1 195 ? 15.194 -2.309 -25.170 1.00 95.06 195 GLY A C 1
ATOM 1531 O O . GLY A 1 195 ? 14.838 -3.445 -24.872 1.00 95.06 195 GLY A O 1
ATOM 1532 N N . VAL A 1 196 ? 16.298 -1.758 -24.654 1.00 95.44 196 VAL A N 1
ATOM 1533 C CA . VAL A 1 196 ? 17.224 -2.484 -23.769 1.00 95.44 196 VAL A CA 1
ATOM 1534 C C . VAL A 1 196 ? 16.550 -2.849 -22.444 1.00 95.44 196 VAL A C 1
ATOM 1536 O O . VAL A 1 196 ? 16.712 -3.960 -21.943 1.00 95.44 196 VAL A O 1
ATOM 1539 N N . PHE A 1 197 ? 15.790 -1.922 -21.862 1.00 94.69 197 PHE A N 1
ATOM 1540 C CA . PHE A 1 197 ? 15.029 -2.155 -20.637 1.00 94.69 197 PHE A CA 1
ATOM 1541 C C . PHE A 1 197 ? 13.973 -3.256 -20.813 1.00 94.69 197 PHE A C 1
ATOM 1543 O O . PHE A 1 197 ? 13.890 -4.165 -19.983 1.00 94.69 197 PHE A O 1
ATOM 1550 N N . HIS A 1 198 ? 13.211 -3.206 -21.904 1.00 95.56 198 HIS A N 1
ATOM 1551 C CA . HIS A 1 198 ? 12.195 -4.197 -22.231 1.00 95.56 198 HIS A CA 1
ATOM 1552 C C . HIS A 1 198 ? 12.816 -5.587 -22.427 1.00 95.56 198 HIS A C 1
ATOM 1554 O O . HIS A 1 198 ? 12.341 -6.558 -21.840 1.00 95.56 198 HIS A O 1
ATOM 1560 N N . ASP A 1 199 ? 13.936 -5.683 -23.150 1.00 95.69 199 ASP A N 1
ATOM 1561 C CA . ASP A 1 199 ? 14.666 -6.942 -23.339 1.00 95.69 199 ASP A CA 1
ATOM 1562 C C . ASP A 1 199 ? 15.169 -7.538 -22.018 1.00 95.69 199 ASP A C 1
ATOM 1564 O O . ASP A 1 199 ? 15.147 -8.758 -21.836 1.00 95.69 199 ASP A O 1
ATOM 1568 N N . ILE A 1 200 ? 15.620 -6.698 -21.078 1.00 95.38 200 ILE A N 1
ATOM 1569 C CA . ILE A 1 200 ? 16.013 -7.147 -19.735 1.00 95.38 200 ILE A CA 1
ATOM 1570 C C . ILE A 1 200 ? 14.807 -7.724 -18.990 1.00 95.38 200 ILE A C 1
ATOM 1572 O O . ILE A 1 200 ? 14.931 -8.795 -18.396 1.00 95.38 200 ILE A O 1
ATOM 1576 N N . CYS A 1 201 ? 13.661 -7.040 -19.016 1.00 96.06 201 CYS A N 1
ATOM 1577 C CA . CYS A 1 201 ? 12.446 -7.511 -18.352 1.00 96.06 201 CYS A CA 1
ATOM 1578 C C . CYS A 1 201 ? 11.979 -8.845 -18.952 1.00 96.06 201 CYS A C 1
ATOM 1580 O O . CYS A 1 201 ? 11.818 -9.823 -18.222 1.00 96.06 201 CYS A O 1
ATOM 1582 N N . MET A 1 202 ? 11.905 -8.927 -20.283 1.00 96.56 202 MET A N 1
ATOM 1583 C CA . MET A 1 202 ? 11.536 -10.137 -21.023 1.00 96.56 202 MET A CA 1
ATOM 1584 C C . MET A 1 202 ? 12.442 -11.327 -20.701 1.00 96.56 202 MET A C 1
ATOM 1586 O O . MET A 1 202 ? 11.952 -12.410 -20.389 1.00 96.56 202 MET A O 1
ATOM 1590 N N . LYS A 1 203 ? 13.770 -11.142 -20.705 1.00 96.75 203 LYS A N 1
ATOM 1591 C CA . LYS A 1 203 ? 14.728 -12.213 -20.361 1.00 96.75 203 LYS A CA 1
ATOM 1592 C C . LYS A 1 203 ? 14.569 -12.727 -18.931 1.00 96.75 203 LYS A C 1
ATOM 1594 O O . LYS A 1 203 ? 14.955 -13.858 -18.651 1.00 96.75 203 LYS A O 1
ATOM 1599 N N . LYS A 1 204 ? 14.026 -11.907 -18.030 1.00 95.75 204 LYS A N 1
ATOM 1600 C CA . LYS A 1 204 ? 13.742 -12.279 -16.640 1.00 95.75 204 LYS A CA 1
ATOM 1601 C C . LYS A 1 204 ? 12.312 -12.786 -16.429 1.00 95.75 204 LYS A C 1
ATOM 1603 O O . LYS A 1 204 ? 11.986 -13.145 -15.304 1.00 95.75 204 LYS A O 1
ATOM 1608 N N . GLY A 1 205 ? 11.483 -12.831 -17.474 1.00 96.44 205 GLY A N 1
ATOM 1609 C CA . GLY A 1 205 ? 10.072 -13.207 -17.368 1.00 96.44 205 GLY A CA 1
ATOM 1610 C C . GLY A 1 205 ? 9.222 -12.176 -16.620 1.00 96.44 205 GLY A C 1
ATOM 1611 O O . GLY A 1 205 ? 8.228 -12.549 -16.008 1.00 96.44 205 GLY A O 1
ATOM 1612 N N . ILE A 1 206 ? 9.635 -10.905 -16.631 1.00 97.25 206 ILE A N 1
ATOM 1613 C CA . ILE A 1 206 ? 8.897 -9.796 -16.021 1.00 97.25 206 ILE A CA 1
ATOM 1614 C C . ILE A 1 206 ? 7.971 -9.196 -17.074 1.00 97.25 206 ILE A C 1
ATOM 1616 O O . ILE A 1 206 ? 8.435 -8.696 -18.102 1.00 97.25 206 ILE A O 1
ATOM 1620 N N . GLU A 1 207 ? 6.676 -9.211 -16.790 1.00 96.44 207 GLU A N 1
ATOM 1621 C CA . GLU A 1 207 ? 5.665 -8.496 -17.554 1.00 96.44 207 GLU A CA 1
ATOM 1622 C C . GLU A 1 207 ? 5.784 -6.991 -17.299 1.00 96.44 207 GLU A C 1
ATOM 1624 O O . GLU A 1 207 ? 5.948 -6.550 -16.158 1.00 96.44 207 GLU A O 1
ATOM 1629 N N . VAL A 1 208 ? 5.729 -6.198 -18.370 1.00 93.75 208 VAL A N 1
ATOM 1630 C CA . VAL A 1 208 ? 5.811 -4.737 -18.294 1.00 93.75 208 VAL A CA 1
ATOM 1631 C C . VAL A 1 208 ? 4.494 -4.138 -18.754 1.00 93.75 208 VAL A C 1
ATOM 1633 O O . VAL A 1 208 ? 4.176 -4.140 -19.944 1.00 93.75 208 VAL A O 1
ATOM 1636 N N . GLU A 1 209 ? 3.762 -3.559 -17.812 1.00 91.88 209 GLU A N 1
ATOM 1637 C CA . GLU A 1 209 ? 2.566 -2.779 -18.090 1.00 91.88 209 GLU A CA 1
ATOM 1638 C C . GLU A 1 209 ? 2.910 -1.293 -18.127 1.00 91.88 209 GLU A C 1
ATOM 1640 O O . GLU A 1 209 ? 3.693 -0.777 -17.331 1.00 91.88 209 GLU A O 1
ATOM 1645 N N . SER A 1 210 ? 2.317 -0.580 -19.079 1.00 86.88 210 SER A N 1
ATOM 1646 C CA . SER A 1 210 ? 2.551 0.853 -19.253 1.00 86.88 210 SER A CA 1
ATOM 1647 C C . SER A 1 210 ? 1.225 1.584 -19.340 1.00 86.88 210 SER A C 1
ATOM 1649 O O . SER A 1 210 ? 0.350 1.200 -20.114 1.00 86.88 210 SER A O 1
ATOM 1651 N N . SER A 1 211 ? 1.085 2.645 -18.550 1.00 82.12 211 SER A N 1
ATOM 1652 C CA . SER A 1 211 ? -0.116 3.480 -18.516 1.00 82.12 211 SER A CA 1
ATOM 1653 C C . SER A 1 211 ? 0.272 4.950 -18.580 1.00 82.12 211 SER A C 1
ATOM 1655 O O . SER A 1 211 ? 1.218 5.374 -17.919 1.00 82.12 211 SER A O 1
ATOM 1657 N N . GLU A 1 212 ? -0.456 5.739 -19.370 1.00 70.00 212 GLU A N 1
ATOM 1658 C CA . GLU A 1 212 ? -0.213 7.183 -19.490 1.00 70.00 212 GLU A CA 1
ATOM 1659 C C . GLU A 1 212 ? -0.583 7.959 -18.221 1.00 70.00 212 GLU A C 1
ATOM 1661 O O . GLU A 1 212 ? -0.025 9.024 -17.978 1.00 70.00 212 GLU A O 1
ATOM 1666 N N . TYR A 1 213 ? -1.494 7.428 -17.399 1.00 67.06 213 TYR A N 1
ATOM 1667 C CA . TYR A 1 213 ? -2.035 8.148 -16.240 1.00 67.06 213 TYR A CA 1
ATOM 1668 C C . TYR A 1 213 ? -1.711 7.503 -14.894 1.00 67.06 213 TYR A C 1
ATOM 1670 O O . TYR A 1 213 ? -2.014 8.082 -13.853 1.00 67.06 213 TYR A O 1
ATOM 1678 N N . GLY A 1 214 ? -1.084 6.324 -14.905 1.00 68.06 214 GLY A N 1
ATOM 1679 C CA . GLY A 1 214 ? -0.939 5.494 -13.716 1.00 68.06 214 GLY A CA 1
ATOM 1680 C C . GLY A 1 214 ? -2.281 4.990 -13.213 1.00 68.06 214 GLY A C 1
ATOM 1681 O O . GLY A 1 214 ? -3.215 5.746 -12.959 1.00 68.06 214 GLY A O 1
ATOM 1682 N N . LEU A 1 215 ? -2.401 3.679 -13.053 1.00 74.12 215 LEU A N 1
ATOM 1683 C CA . LEU A 1 215 ? -3.609 3.103 -12.487 1.00 74.12 215 LEU A CA 1
ATOM 1684 C C . LEU A 1 215 ? -3.374 2.878 -11.004 1.00 74.12 215 LEU A C 1
ATOM 1686 O O . LEU A 1 215 ? -2.552 2.057 -10.605 1.00 74.12 215 LEU A O 1
ATOM 1690 N N . TRP A 1 216 ? -4.099 3.629 -10.177 1.00 85.12 216 TRP A N 1
ATOM 1691 C CA . TRP A 1 216 ? -4.180 3.266 -8.775 1.00 85.12 216 TRP A CA 1
ATOM 1692 C C . TRP A 1 216 ? -4.946 1.944 -8.648 1.00 85.12 216 TRP A C 1
ATOM 1694 O O . TRP A 1 216 ? -6.033 1.845 -9.230 1.00 85.12 216 TRP A O 1
ATOM 1704 N N . PRO A 1 217 ? -4.441 0.953 -7.892 1.00 85.62 217 PRO A N 1
ATOM 1705 C CA . PRO A 1 217 ? -5.130 -0.319 -7.725 1.00 85.62 217 PRO A CA 1
ATOM 1706 C C . PRO A 1 217 ? -6.574 -0.119 -7.247 1.00 85.62 217 PRO A C 1
ATOM 1708 O O . PRO A 1 217 ? -6.827 0.487 -6.207 1.00 85.62 217 PRO A O 1
ATOM 1711 N N . ASN A 1 218 ? -7.534 -0.618 -8.023 1.00 84.31 218 ASN A N 1
ATOM 1712 C CA . ASN A 1 218 ? -8.949 -0.634 -7.665 1.00 84.31 218 ASN A CA 1
ATOM 1713 C C . ASN A 1 218 ? -9.381 -2.088 -7.496 1.00 84.31 218 ASN A C 1
ATOM 1715 O O . ASN A 1 218 ? -9.644 -2.777 -8.480 1.00 84.31 218 ASN A O 1
ATOM 1719 N N . GLU A 1 219 ? -9.410 -2.560 -6.255 1.00 89.06 219 GLU A N 1
ATOM 1720 C CA . GLU A 1 219 ? -9.522 -3.981 -5.934 1.00 89.06 219 GLU A CA 1
ATOM 1721 C C . GLU A 1 219 ? -10.653 -4.265 -4.944 1.00 89.06 219 GLU A C 1
ATOM 1723 O O . GLU A 1 219 ? -11.170 -3.373 -4.271 1.00 89.06 219 GLU A O 1
ATOM 1728 N N . GLU A 1 220 ? -11.039 -5.534 -4.861 1.00 90.94 220 GLU A N 1
ATOM 1729 C CA . GLU A 1 220 ? -12.099 -6.001 -3.967 1.00 90.94 220 GLU A CA 1
ATOM 1730 C C . GLU A 1 220 ? -11.553 -6.326 -2.569 1.00 90.94 220 GLU A C 1
ATOM 1732 O O . GLU A 1 220 ? -10.438 -6.834 -2.464 1.00 90.94 220 GLU A O 1
ATOM 1737 N N . PRO A 1 221 ? -12.324 -6.093 -1.488 1.00 93.50 221 PRO A N 1
ATOM 1738 C CA . PRO A 1 221 ? -11.881 -6.306 -0.110 1.00 93.50 221 PRO A CA 1
ATOM 1739 C C . PRO A 1 221 ? -11.871 -7.800 0.259 1.00 93.50 221 PRO A C 1
ATOM 1741 O O . PRO A 1 221 ? -12.680 -8.283 1.051 1.00 93.50 221 PRO A O 1
ATOM 1744 N N . VAL A 1 222 ? -10.959 -8.549 -0.357 1.00 94.19 222 VAL A N 1
ATOM 1745 C CA . VAL A 1 222 ? -10.712 -9.971 -0.098 1.00 94.19 222 VAL A CA 1
ATOM 1746 C C . VAL A 1 222 ? -9.237 -10.210 0.195 1.00 94.19 222 VAL A C 1
ATOM 1748 O O . VAL A 1 222 ? -8.374 -9.431 -0.209 1.00 94.19 222 VAL A O 1
ATOM 1751 N N . LYS A 1 223 ? -8.918 -11.286 0.918 1.00 95.12 223 LYS A N 1
ATOM 1752 C CA . LYS A 1 223 ? -7.520 -11.606 1.233 1.00 95.12 223 LYS A CA 1
ATOM 1753 C C . LYS A 1 223 ? -6.784 -11.943 -0.063 1.00 95.12 223 LYS A C 1
ATOM 1755 O O . LYS A 1 223 ? -7.294 -12.716 -0.871 1.00 95.12 223 LYS A O 1
ATOM 1760 N N . ALA A 1 224 ? -5.621 -11.334 -0.264 1.00 93.81 224 ALA A N 1
ATOM 1761 C CA . ALA A 1 224 ? -4.830 -11.526 -1.467 1.00 93.81 224 ALA A CA 1
ATOM 1762 C C . ALA A 1 224 ? -4.166 -12.911 -1.456 1.00 93.81 224 ALA A C 1
ATOM 1764 O O . ALA A 1 224 ? -3.574 -13.317 -0.455 1.00 93.81 224 ALA A O 1
ATOM 1765 N N . PHE A 1 225 ? -4.262 -13.617 -2.582 1.00 91.56 225 PHE A N 1
ATOM 1766 C CA . PHE A 1 225 ? -3.476 -14.825 -2.861 1.00 91.56 225 PHE A CA 1
ATOM 1767 C C . PHE A 1 225 ? -2.210 -14.498 -3.661 1.00 91.56 225 PHE A C 1
ATOM 1769 O O . PHE A 1 225 ? -1.210 -15.204 -3.567 1.00 91.56 225 PHE A O 1
ATOM 1776 N N . ASN A 1 226 ? -2.273 -13.423 -4.440 1.00 91.50 226 ASN A N 1
ATOM 1777 C CA . ASN A 1 226 ? -1.229 -12.878 -5.289 1.00 91.50 226 ASN A CA 1
ATOM 1778 C C . ASN A 1 226 ? -1.434 -11.362 -5.414 1.00 91.50 226 ASN A C 1
ATOM 1780 O O . ASN A 1 226 ? -2.534 -10.859 -5.162 1.00 91.50 226 ASN A O 1
ATOM 1784 N N . PHE A 1 227 ? -0.381 -10.654 -5.820 1.00 92.44 227 PHE A N 1
ATOM 1785 C CA . PHE A 1 227 ? -0.433 -9.225 -6.106 1.00 92.44 227 PHE A CA 1
ATOM 1786 C C . PHE A 1 227 ? -0.071 -8.937 -7.575 1.00 92.44 227 PHE A C 1
ATOM 1788 O O . PHE A 1 227 ? 0.844 -9.584 -8.091 1.00 92.44 227 PHE A O 1
ATOM 1795 N N . PRO A 1 228 ? -0.748 -7.981 -8.240 1.00 91.38 228 PRO A N 1
ATOM 1796 C CA . PRO A 1 228 ? -1.941 -7.280 -7.759 1.00 91.38 228 PRO A CA 1
ATOM 1797 C C . PRO A 1 228 ? -3.115 -8.256 -7.574 1.00 91.38 228 PRO A C 1
ATOM 1799 O O . PRO A 1 228 ? -3.228 -9.259 -8.278 1.00 91.38 228 PRO A O 1
ATOM 1802 N N . ARG A 1 229 ? -3.980 -7.984 -6.592 1.00 89.62 229 ARG A N 1
ATOM 1803 C CA . ARG A 1 229 ? -5.134 -8.841 -6.263 1.00 89.62 229 ARG A CA 1
ATOM 1804 C C . ARG A 1 229 ? -6.206 -8.748 -7.349 1.00 89.62 229 ARG A C 1
ATOM 1806 O O . ARG A 1 229 ? -6.914 -9.720 -7.607 1.00 89.62 229 ARG A O 1
ATOM 1813 N N . GLY A 1 230 ? -6.319 -7.582 -7.984 1.00 85.25 230 GLY A N 1
ATOM 1814 C CA . GLY A 1 230 ? -7.260 -7.338 -9.073 1.00 85.25 230 GLY A CA 1
ATOM 1815 C C . GLY A 1 230 ? -8.731 -7.454 -8.656 1.00 85.25 230 GLY A C 1
ATOM 1816 O O . GLY A 1 230 ? -9.085 -7.401 -7.475 1.00 85.25 230 GLY A O 1
ATOM 1817 N N . ARG A 1 231 ? -9.606 -7.582 -9.658 1.00 87.75 231 ARG A N 1
ATOM 1818 C CA . ARG A 1 231 ? -11.052 -7.789 -9.491 1.00 87.75 231 ARG A CA 1
ATOM 1819 C C . ARG A 1 231 ? -11.470 -9.039 -10.240 1.00 87.75 231 ARG A C 1
ATOM 1821 O O . ARG A 1 231 ? -11.077 -9.228 -11.389 1.00 87.75 231 ARG A O 1
ATOM 1828 N N . THR A 1 232 ? -12.279 -9.883 -9.614 1.00 87.19 232 THR A N 1
ATOM 1829 C CA . THR A 1 232 ? -12.775 -11.101 -10.259 1.00 87.19 232 THR A CA 1
ATOM 1830 C C . THR A 1 232 ? -14.098 -11.540 -9.656 1.00 87.19 232 THR A C 1
ATOM 1832 O O . THR A 1 232 ? -14.312 -11.469 -8.450 1.00 87.19 232 THR A O 1
ATOM 1835 N N . MET A 1 233 ? -14.979 -12.098 -10.486 1.00 87.31 233 MET A N 1
ATOM 1836 C CA . MET A 1 233 ? -16.251 -12.669 -10.028 1.00 87.31 233 MET A CA 1
ATOM 1837 C C . MET A 1 233 ? -16.056 -13.799 -9.002 1.00 87.31 233 MET A C 1
ATOM 1839 O O . MET A 1 233 ? -16.961 -14.080 -8.2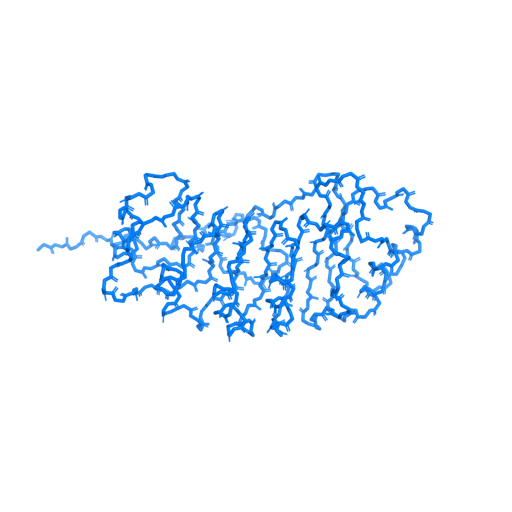16 1.00 87.31 233 MET A O 1
ATOM 1843 N N . LEU A 1 234 ? -14.873 -14.426 -8.962 1.00 84.88 234 LEU A N 1
ATOM 1844 C CA . LEU A 1 234 ? -14.525 -15.435 -7.957 1.00 84.88 234 LEU A CA 1
ATOM 1845 C C . LEU A 1 234 ? -14.497 -14.859 -6.530 1.00 84.88 234 LEU A C 1
ATOM 1847 O O . LEU A 1 234 ? -14.836 -15.567 -5.579 1.00 84.88 234 LEU A O 1
ATOM 1851 N N . ASN A 1 235 ? -14.180 -13.571 -6.379 1.00 85.81 235 ASN A N 1
ATOM 1852 C CA . ASN A 1 235 ? -14.093 -12.899 -5.083 1.00 85.81 235 ASN A CA 1
ATOM 1853 C C . ASN A 1 235 ? -15.462 -12.665 -4.440 1.00 85.81 235 ASN A C 1
ATOM 1855 O O . ASN A 1 235 ? -15.533 -12.512 -3.223 1.00 85.81 235 ASN A O 1
ATOM 1859 N N . LEU A 1 236 ? -16.562 -12.703 -5.207 1.00 82.25 236 LEU A N 1
ATOM 1860 C CA . LEU A 1 236 ? -17.921 -12.503 -4.679 1.00 82.25 236 LEU A CA 1
ATOM 1861 C C . LEU A 1 236 ? -18.255 -13.468 -3.540 1.00 82.25 236 LEU A C 1
ATOM 1863 O O . LEU A 1 236 ? -18.925 -13.093 -2.581 1.00 82.25 236 LEU A O 1
ATOM 1867 N N . ARG A 1 237 ? -17.739 -14.699 -3.614 1.00 82.00 237 ARG A N 1
ATOM 1868 C CA . ARG A 1 237 ? -17.924 -15.719 -2.572 1.00 82.00 237 ARG A CA 1
ATOM 1869 C C . ARG A 1 237 ? -17.122 -15.435 -1.306 1.00 82.00 237 ARG A C 1
ATOM 1871 O O . ARG A 1 237 ? -17.480 -15.929 -0.248 1.00 82.00 237 ARG A O 1
ATOM 1878 N N . ALA A 1 238 ? -16.037 -14.676 -1.423 1.00 82.88 238 ALA A N 1
ATOM 1879 C CA . ALA A 1 238 ? -15.141 -14.341 -0.327 1.00 82.88 238 ALA A CA 1
ATOM 1880 C C . ALA A 1 238 ? -15.436 -12.962 0.284 1.00 82.88 238 ALA A C 1
ATOM 1882 O O . ALA A 1 238 ? -14.734 -12.575 1.214 1.00 82.88 238 ALA A O 1
ATOM 1883 N N . MET A 1 239 ? -16.436 -12.222 -0.211 1.00 77.12 239 MET A N 1
ATOM 1884 C CA . MET A 1 239 ? -16.819 -10.906 0.320 1.00 77.12 239 MET A CA 1
ATOM 1885 C C . MET A 1 239 ? -17.891 -10.963 1.428 1.00 77.12 239 MET A C 1
ATOM 1887 O O . MET A 1 239 ? -18.014 -9.987 2.165 1.00 77.12 239 MET A O 1
ATOM 1891 N N . ASN A 1 240 ? -18.608 -12.087 1.588 1.00 62.47 240 ASN A N 1
ATOM 1892 C CA . ASN A 1 240 ? -19.699 -12.276 2.564 1.00 62.47 240 ASN A CA 1
ATOM 1893 C C . ASN A 1 240 ? -19.406 -13.388 3.581 1.00 62.47 240 ASN A C 1
ATOM 1895 O O . ASN A 1 240 ? -18.855 -14.431 3.166 1.00 62.47 240 ASN A O 1
#

pLDDT: mean 89.15, std 11.49, range [38.78, 98.38]

Secondary structure (DSSP, 8-state):
-PPP------EEEE-S--TT-THHHHHHHH-TT--EEEE-S---SPPPSSPP----SEEEESSPPPHHHHHHHHTTTTTT--EEEESSPPPHHHHHHHHHHGGG-SEEEESS--HHHHHHHHH-TT--EEEESB--SSS-----S--TT--EEEE-B-SSS-SS-HHHHHHHHHH-SS--EEEEEGGGGGSTTHHHHHHHHHHTT-EEEEESS-------SS--SSSS----GGGGGG--

Foldseek 3Di:
DPDDPLPQQAADEAQDDPLQDCVVQVVQVSRQNHAHYAYNDNHPHAHDPDARNHAHQEYAYLDEYDLRVLCRVCVRHLQRHAYYHEADDYDPSSLVSLLVSLCNYQEYAYQEDDPSSLSNQVSNQQHQYYHYADYDLPPADDCQEHRLNHAEYADHHQDDDDSQALVNVLNHLVRHQRHAEYEYEQCNVVDPCSVVSVVSCVVNNHHYHYDNRGDDDDEDPADAPHPPSHYDPVCVVRSD

InterPro domains:
  IPR032675 Leucine-rich repeat domain superfamily [G3DSA:3.80.10.10] (4-203)

Organism: NCBI:txid2063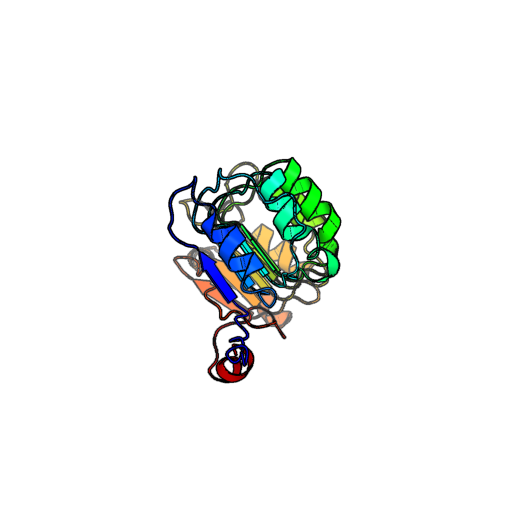35

Sequence (240 aa):
MKTPPSSRLRALRVMECSSQSPILYELLVFFPTIEFLATGIEIVAPPPKVPAKFKLYELTMFRTLTPEIFSWLLANSLDTLRIVELRDLPSAEVTAVLVGCGHQLQSFRAMKYHTNTAKIVQSCTNLQELVILGIPSIPPFTIQRLPLTLEHLSLVHSHSDPSVGIADMMMLVKNSSKLKLLSCDGRFKRDPLYGVFHDICMKKGIEVESSEYGLWPNEEPVKAFNFPRGRTMLNLRAMN

Radius of gyration: 19.04 Å; chains: 1; bounding box: 54×32×52 Å